Protein AF-A0A7J8YRK5-F1 (afdb_monomer_lite)

Radius of gyration: 18.73 Å; chains: 1; bounding box: 44×44×51 Å

Sequence (190 aa):
MLFTSFATGFFVKMLDIFTSGCVSVLQVSNIPYCRVEWWTYVCMGPSDPHPNWHLGMRGTQHRAVMWRVWKEGGTGFLYWGANCYEKATVPGAEIRFRRGLPPGDGVLYYPGEVFSSSKQPVASLRLERILSGLQDFEYLKLYASRYGKEEALTLLEKTGVYLGPERYTHEHMAIDIMRGEIFSSCRSCS

Organism: Gossypium aridum (NCBI:txid34290)

InterPro domains:
  IPR025150 Glycoside hydrolase 123, catalytic domain [PF13320] (38-142)

pLDDT: mean 81.19, std 22.53, range [22.28, 98.19]

Foldseek 3Di:
DDPDDDDPDFPWPFPPPVPDFDWGWIWRPDDPPPDTAIETEAFLDDDPPFADLFPPDALLSLLVVLVQCLLVVHPYYDAPAACDWDDDPDPPDDTHHDPPGGHQTRHFWDQCVNVDVDRDIDGDPSVVSNVVSVVLSVLLVVLCVPPNNVVSLVLCVVLQQDDDRNGHDSDPRSVVVSSVVSVVVVVVVD

Secondary structure (DSSP, 8-state):
-------TT---EE----SSS--EEEEE--S-TT--EEEEEESS---TTS----TTS-HHHHHHHHHHHHHHT-SEEEES-SB-BPPPSSTTPPP-BPTTS-TTTTB-EEEGGGTSS--SEEE-HHHHHHHHHHHHHHHHHHHHHHH-HHHHHHHHHHHTSEEETTEE-SSSHHHHHHHHHHHHHHHHT-

Structure (mmCIF, N/CA/C/O backbone):
data_AF-A0A7J8YRK5-F1
#
_entry.id   AF-A0A7J8YRK5-F1
#
loop_
_atom_site.group_PDB
_atom_site.id
_atom_site.type_symbol
_atom_site.label_atom_id
_atom_site.label_alt_id
_atom_site.label_comp_id
_atom_site.label_asym_id
_atom_site.label_entity_id
_atom_site.label_seq_id
_atom_site.pdbx_PDB_ins_code
_atom_site.Cartn_x
_atom_site.Cartn_y
_atom_site.Cartn_z
_atom_site.occupancy
_atom_site.B_iso_or_equiv
_atom_site.auth_seq_id
_atom_site.auth_comp_id
_atom_site.auth_asym_id
_atom_site.auth_atom_id
_atom_site.pdbx_PDB_model_num
ATOM 1 N N . MET A 1 1 ? 15.087 -24.715 -0.605 1.00 25.94 1 MET A N 1
ATOM 2 C CA . MET A 1 1 ? 16.202 -24.005 -1.269 1.00 25.94 1 MET A CA 1
ATOM 3 C C . MET A 1 1 ? 16.535 -22.828 -0.365 1.00 25.94 1 MET A C 1
ATOM 5 O O . MET A 1 1 ? 15.730 -21.914 -0.278 1.00 25.94 1 MET A O 1
ATOM 9 N N . LEU A 1 2 ? 17.608 -22.927 0.425 1.00 22.28 2 LEU A N 1
ATOM 10 C CA . LEU A 1 2 ? 18.021 -21.861 1.341 1.00 22.28 2 LEU A CA 1
ATOM 11 C C . LEU A 1 2 ? 18.480 -20.654 0.516 1.00 22.28 2 LEU A C 1
ATOM 13 O O . LEU A 1 2 ? 19.476 -20.747 -0.198 1.00 22.28 2 LEU A O 1
ATOM 17 N N . PHE A 1 3 ? 17.779 -19.526 0.617 1.00 23.47 3 PHE A N 1
ATOM 18 C CA . PHE A 1 3 ? 18.336 -18.247 0.189 1.00 23.47 3 PHE A CA 1
ATOM 19 C C . PHE A 1 3 ? 19.317 -17.772 1.263 1.00 23.47 3 PHE A C 1
ATOM 21 O O . PHE A 1 3 ? 18.976 -17.014 2.163 1.00 23.47 3 PHE A O 1
ATOM 28 N N . THR A 1 4 ? 20.559 -18.239 1.178 1.00 26.62 4 THR A N 1
ATOM 29 C CA . THR A 1 4 ? 21.687 -17.565 1.820 1.00 26.62 4 THR A CA 1
ATOM 30 C C . THR A 1 4 ? 22.193 -16.495 0.859 1.00 26.62 4 THR A C 1
ATOM 32 O O . THR A 1 4 ? 22.853 -16.817 -0.126 1.00 26.62 4 THR A O 1
ATOM 35 N N . SER A 1 5 ? 21.905 -15.223 1.127 1.00 28.64 5 SER A N 1
ATOM 36 C CA . SER A 1 5 ? 22.715 -14.134 0.580 1.00 28.64 5 SER A CA 1
ATOM 37 C C . SER A 1 5 ? 23.013 -13.125 1.675 1.00 28.64 5 SER A C 1
ATOM 39 O O . SER A 1 5 ? 22.122 -12.606 2.338 1.00 28.64 5 SER A O 1
ATOM 41 N N . PHE A 1 6 ? 24.310 -12.918 1.858 1.00 30.77 6 PHE A N 1
ATOM 42 C CA . PHE A 1 6 ? 24.958 -12.078 2.846 1.00 30.77 6 PHE A CA 1
ATOM 43 C C . PHE A 1 6 ? 24.428 -10.638 2.832 1.00 30.77 6 PHE A C 1
ATOM 45 O O . PHE A 1 6 ? 24.635 -9.903 1.871 1.00 30.77 6 PHE A O 1
ATOM 52 N N . ALA A 1 7 ? 23.858 -10.212 3.955 1.00 28.92 7 ALA A N 1
ATOM 53 C CA . ALA A 1 7 ? 23.924 -8.835 4.424 1.00 28.92 7 ALA A CA 1
ATOM 54 C C . ALA A 1 7 ? 24.170 -8.893 5.940 1.00 28.92 7 ALA A C 1
ATOM 56 O O . ALA A 1 7 ? 23.289 -9.247 6.716 1.00 28.92 7 ALA A O 1
ATOM 57 N N . THR A 1 8 ? 25.430 -8.680 6.322 1.00 32.06 8 THR A N 1
ATOM 58 C CA . THR A 1 8 ? 25.918 -8.297 7.660 1.00 32.06 8 THR A CA 1
ATOM 59 C C . THR A 1 8 ? 24.924 -8.418 8.832 1.00 32.06 8 THR A C 1
ATOM 61 O O . THR A 1 8 ? 24.148 -7.506 9.098 1.00 32.06 8 THR A O 1
ATOM 64 N N . GLY A 1 9 ? 25.023 -9.509 9.598 1.00 25.33 9 GLY A N 1
ATOM 65 C CA . GLY A 1 9 ? 24.714 -9.512 11.036 1.00 25.33 9 GLY A CA 1
ATOM 66 C C . GLY A 1 9 ? 23.259 -9.688 11.495 1.00 25.33 9 GLY A C 1
ATOM 67 O O . GLY A 1 9 ? 23.046 -9.783 12.701 1.00 25.33 9 GLY A O 1
ATOM 68 N N . PHE A 1 10 ? 22.266 -9.790 10.609 1.00 32.59 10 PHE A N 1
ATOM 69 C CA . PHE A 1 10 ? 20.876 -10.042 11.018 1.00 32.59 10 PHE A CA 1
ATOM 70 C C . PHE A 1 10 ? 20.514 -11.529 10.906 1.00 32.59 10 PHE A C 1
ATOM 72 O O . PHE A 1 10 ? 20.383 -12.074 9.812 1.00 32.59 10 PHE A O 1
ATOM 79 N N . PHE A 1 11 ? 20.312 -12.195 12.046 1.00 31.16 11 PHE A N 1
ATOM 80 C CA . PHE A 1 11 ? 19.649 -13.501 12.086 1.00 31.16 11 PHE A CA 1
ATOM 81 C C . PHE A 1 11 ? 18.151 -13.303 11.811 1.00 31.16 11 PHE A C 1
ATOM 83 O O . PHE A 1 11 ? 17.368 -13.027 12.716 1.00 31.16 11 PHE A O 1
ATOM 90 N N . VAL A 1 12 ? 17.751 -13.426 10.546 1.00 37.84 12 VAL A N 1
ATOM 91 C CA . VAL A 1 12 ? 16.340 -13.514 10.153 1.00 37.84 12 VAL A CA 1
ATOM 92 C C . VAL A 1 12 ? 15.878 -14.945 10.425 1.00 37.84 12 VAL A C 1
ATOM 94 O O . VAL A 1 12 ? 16.242 -15.867 9.697 1.00 37.84 12 VAL A O 1
ATOM 97 N N . LYS A 1 13 ? 15.084 -15.162 11.480 1.00 33.31 13 LYS A N 1
ATOM 98 C CA . LYS A 1 13 ? 14.323 -16.410 11.620 1.00 33.31 13 LYS A CA 1
ATOM 99 C C . LYS A 1 13 ? 13.123 -16.317 10.679 1.00 33.31 13 LYS A C 1
ATOM 101 O O . LYS A 1 13 ? 12.081 -15.773 11.029 1.00 33.31 13 LYS A O 1
ATOM 106 N N . MET A 1 14 ? 13.302 -16.810 9.458 1.00 36.09 14 MET A N 1
ATOM 107 C CA . MET A 1 14 ? 12.201 -17.058 8.533 1.00 36.09 14 MET A CA 1
ATOM 108 C C . MET A 1 14 ? 11.403 -18.228 9.115 1.00 36.09 14 MET A C 1
ATOM 110 O O . MET A 1 14 ? 11.896 -19.354 9.156 1.00 36.09 14 MET A O 1
ATOM 114 N N . LEU A 1 15 ? 10.221 -17.964 9.675 1.00 34.00 15 LEU A N 1
ATOM 115 C CA . LEU A 1 15 ? 9.313 -19.049 10.021 1.00 34.00 15 LEU A CA 1
ATOM 116 C C . LEU A 1 15 ? 8.688 -19.511 8.701 1.00 34.00 15 LEU A C 1
ATOM 118 O O . LEU A 1 15 ? 7.780 -18.869 8.177 1.00 34.00 15 LEU A O 1
ATOM 122 N N . ASP A 1 16 ? 9.242 -20.579 8.133 1.00 29.33 16 ASP A N 1
ATOM 123 C CA . ASP A 1 16 ? 8.736 -21.225 6.924 1.00 29.33 16 ASP A CA 1
ATOM 124 C C . ASP A 1 16 ? 7.318 -21.768 7.176 1.00 29.33 16 ASP A C 1
ATOM 126 O O . ASP A 1 16 ? 7.130 -22.915 7.577 1.00 29.33 16 ASP A O 1
ATOM 130 N N . ILE A 1 17 ? 6.292 -20.957 6.912 1.00 32.50 17 ILE A N 1
ATOM 131 C CA . ILE A 1 17 ? 4.930 -21.451 6.680 1.00 32.50 17 ILE A CA 1
ATOM 132 C C . ILE A 1 17 ? 4.824 -21.734 5.177 1.00 32.50 17 ILE A C 1
ATOM 134 O O . ILE A 1 17 ? 4.228 -20.987 4.408 1.00 32.50 17 ILE A O 1
ATOM 138 N N . PHE A 1 18 ? 5.462 -22.826 4.745 1.00 30.52 18 PHE A N 1
ATOM 139 C CA . PHE A 1 18 ? 5.394 -23.357 3.375 1.00 30.52 18 PHE A CA 1
ATOM 140 C C . PHE A 1 18 ? 4.137 -24.207 3.128 1.00 30.52 18 PHE A C 1
ATOM 142 O O . PHE A 1 18 ? 4.140 -25.140 2.326 1.00 30.52 18 PHE A O 1
ATOM 149 N N . THR A 1 19 ? 3.030 -23.891 3.794 1.00 27.67 19 THR A N 1
ATOM 150 C CA . THR A 1 19 ? 1.753 -24.557 3.558 1.00 27.67 19 THR A CA 1
ATOM 151 C C . THR A 1 19 ? 0.719 -23.523 3.127 1.00 27.67 19 THR A C 1
ATOM 153 O O . THR A 1 19 ? 0.326 -22.637 3.882 1.00 27.67 19 THR A O 1
ATOM 156 N N . SER A 1 20 ? 0.271 -23.664 1.873 1.00 30.58 20 SER A N 1
ATOM 157 C CA . SER A 1 20 ? -0.913 -23.020 1.276 1.00 30.58 20 SER A CA 1
ATOM 158 C C . SER A 1 20 ? -0.882 -21.490 1.103 1.00 30.58 20 SER A C 1
ATOM 160 O O . SER A 1 20 ? -1.528 -20.766 1.841 1.00 30.58 20 SER A O 1
ATOM 162 N N . GLY A 1 21 ? -0.204 -20.985 0.061 1.00 37.97 21 GLY A N 1
ATOM 163 C CA . GLY A 1 21 ? -0.515 -19.663 -0.528 1.00 37.97 21 GLY A CA 1
ATOM 164 C C . GLY A 1 21 ? -0.339 -18.425 0.370 1.00 37.97 21 GLY A C 1
ATOM 165 O O . GLY A 1 21 ? -0.905 -17.375 0.072 1.00 37.97 21 GLY A O 1
ATOM 166 N N . CYS A 1 22 ? 0.420 -18.531 1.461 1.00 37.00 22 CYS A N 1
ATOM 167 C CA . CYS A 1 22 ? 0.423 -17.560 2.553 1.00 37.00 22 CYS A CA 1
ATOM 168 C C . CYS A 1 22 ? 1.410 -16.393 2.382 1.00 37.00 22 CYS A C 1
ATOM 170 O O . CYS A 1 22 ? 2.599 -16.578 2.121 1.00 37.00 22 CYS A O 1
ATOM 172 N N . VAL A 1 23 ? 0.906 -15.187 2.662 1.00 42.88 23 VAL A N 1
ATOM 173 C CA . VAL A 1 23 ? 1.685 -14.032 3.139 1.00 42.88 23 VAL A CA 1
ATOM 174 C C . VAL A 1 23 ? 2.627 -14.492 4.244 1.00 42.88 23 VAL A C 1
ATOM 176 O O . VAL A 1 23 ? 2.184 -15.139 5.194 1.00 42.88 23 VAL A O 1
ATOM 179 N N . SER A 1 24 ? 3.919 -14.205 4.112 1.00 48.19 24 SER A N 1
ATOM 180 C CA . SER A 1 24 ? 4.909 -14.711 5.059 1.00 48.19 24 SER A CA 1
ATOM 181 C C . SER A 1 24 ? 5.331 -13.622 6.042 1.00 48.19 24 SER A C 1
ATOM 183 O O . SER A 1 24 ? 5.593 -12.476 5.675 1.00 48.19 24 SER A O 1
ATOM 185 N N . VAL A 1 25 ? 5.358 -14.002 7.318 1.00 48.81 25 VAL A N 1
ATOM 186 C CA . VAL A 1 25 ? 5.667 -13.122 8.445 1.00 48.81 25 VAL A CA 1
ATOM 187 C C . VAL A 1 25 ? 7.149 -13.261 8.784 1.00 48.81 25 VAL A C 1
ATOM 189 O O . VAL A 1 25 ? 7.665 -14.363 8.962 1.00 48.81 25 VAL A O 1
ATOM 192 N N . LEU A 1 26 ? 7.836 -12.129 8.879 1.00 49.78 26 LEU A N 1
ATOM 193 C CA . LEU A 1 26 ? 9.229 -12.006 9.283 1.00 49.78 26 LEU A CA 1
ATOM 194 C C . LEU A 1 26 ? 9.269 -11.389 10.684 1.00 49.78 26 LEU A C 1
ATOM 196 O O . LEU A 1 26 ? 8.931 -10.221 10.874 1.00 49.78 26 LEU A O 1
ATOM 200 N N . GLN A 1 27 ? 9.688 -12.176 11.673 1.00 43.69 27 GLN A N 1
ATOM 201 C CA . GLN A 1 27 ? 9.946 -11.674 13.019 1.00 43.69 27 GLN A CA 1
ATOM 202 C C . GLN A 1 27 ? 11.425 -11.294 13.135 1.00 43.69 27 GLN A C 1
ATOM 204 O O . GLN A 1 27 ? 12.307 -12.147 13.004 1.00 43.69 27 GLN A O 1
ATOM 209 N N . VAL A 1 28 ? 11.711 -10.018 13.406 1.00 49.38 28 VAL A N 1
ATOM 210 C CA . VAL A 1 28 ? 13.085 -9.550 13.642 1.00 49.38 28 VAL A CA 1
ATOM 211 C C . VAL A 1 28 ? 13.376 -9.650 15.140 1.00 49.38 28 VAL A C 1
ATOM 213 O O . VAL A 1 28 ? 13.054 -8.761 15.924 1.00 49.38 28 VAL A O 1
ATOM 216 N N . SER A 1 29 ? 13.962 -10.769 15.568 1.00 42.09 29 SER A N 1
ATOM 217 C CA . SER A 1 29 ? 14.302 -11.021 16.974 1.00 42.09 29 SER A CA 1
ATOM 218 C C . SER A 1 29 ? 15.782 -10.734 17.248 1.00 42.09 29 SER A C 1
ATOM 220 O O . SER A 1 29 ? 16.596 -11.651 17.207 1.00 42.09 29 SER A O 1
ATOM 222 N N . ASN A 1 30 ? 16.126 -9.463 17.480 1.00 42.62 30 ASN A N 1
ATOM 223 C CA . ASN A 1 30 ? 17.387 -9.011 18.107 1.00 42.62 30 ASN A CA 1
ATOM 224 C C . ASN A 1 30 ? 17.299 -7.545 18.593 1.00 42.62 30 ASN A C 1
ATOM 226 O O . ASN A 1 30 ? 18.288 -6.817 18.638 1.00 42.62 30 ASN A O 1
ATOM 230 N N . ILE A 1 31 ? 16.094 -7.099 18.951 1.00 50.72 31 ILE A N 1
ATOM 231 C CA . ILE A 1 31 ? 15.835 -5.769 19.512 1.00 50.72 31 ILE A CA 1
ATOM 232 C C . ILE A 1 31 ? 15.759 -5.943 21.039 1.00 50.72 31 ILE A C 1
ATOM 234 O O . ILE A 1 31 ? 15.135 -6.912 21.486 1.00 50.72 31 ILE A O 1
ATOM 238 N N . PRO A 1 32 ? 16.396 -5.080 21.861 1.00 43.62 32 PRO A N 1
ATOM 239 C CA . PRO A 1 32 ? 16.273 -5.148 23.318 1.00 43.62 32 PRO A CA 1
ATOM 240 C C . PRO A 1 32 ? 14.796 -5.235 23.726 1.00 43.62 32 PRO A C 1
ATOM 242 O O . PRO A 1 32 ? 13.951 -4.640 23.061 1.00 43.62 32 PRO A O 1
ATOM 245 N N . TYR A 1 33 ? 14.524 -5.983 24.802 1.00 49.47 33 TYR A N 1
ATOM 246 C CA . TYR A 1 33 ? 13.257 -6.577 25.286 1.00 49.47 33 TYR A CA 1
ATOM 247 C C . TYR A 1 33 ? 11.933 -5.761 25.232 1.00 49.47 33 TYR A C 1
ATOM 249 O O . TYR A 1 33 ? 10.907 -6.270 25.670 1.00 49.47 33 TYR A O 1
ATOM 257 N N . CYS A 1 34 ? 11.897 -4.544 24.685 1.00 52.00 34 CYS A N 1
ATOM 258 C CA . CYS A 1 34 ? 10.727 -3.663 24.652 1.00 52.00 34 CYS A CA 1
ATOM 259 C C . CYS A 1 34 ? 10.167 -3.289 23.264 1.00 52.00 34 CYS A C 1
ATOM 261 O O . CYS A 1 34 ? 9.188 -2.547 23.234 1.00 52.00 34 CYS A O 1
ATOM 263 N N . ARG A 1 35 ? 10.698 -3.751 22.117 1.00 58.97 35 ARG A N 1
ATOM 264 C CA . ARG A 1 35 ? 10.039 -3.528 20.802 1.00 58.97 35 ARG A CA 1
ATOM 265 C C . ARG A 1 35 ? 10.250 -4.699 19.844 1.00 58.97 35 ARG A C 1
ATOM 267 O O . ARG A 1 35 ? 11.237 -4.739 19.123 1.00 58.97 35 ARG A O 1
ATOM 274 N N . VAL A 1 36 ? 9.326 -5.657 19.833 1.00 63.66 36 VAL A N 1
ATOM 275 C CA . VAL A 1 36 ? 9.301 -6.695 18.790 1.00 63.66 36 VAL A CA 1
ATOM 276 C C . VAL A 1 36 ? 8.797 -6.059 17.496 1.00 63.66 36 VAL A C 1
ATOM 278 O O . VAL A 1 36 ? 7.712 -5.480 17.483 1.00 63.66 36 VAL A O 1
ATOM 281 N N . GLU A 1 37 ? 9.578 -6.163 16.423 1.00 74.94 37 GLU A N 1
ATOM 282 C CA . GLU A 1 37 ? 9.147 -5.757 15.088 1.00 74.94 37 GLU A CA 1
ATOM 283 C C . GLU A 1 37 ? 8.564 -6.946 14.320 1.00 74.94 37 GLU A C 1
ATOM 285 O O . GLU A 1 37 ? 9.189 -8.006 14.201 1.00 74.94 37 GLU A O 1
ATOM 290 N N . TRP A 1 38 ? 7.373 -6.731 13.766 1.00 80.12 38 TRP A N 1
ATOM 291 C CA . TRP A 1 38 ? 6.644 -7.687 12.944 1.00 80.12 38 TRP A CA 1
ATOM 292 C C . TRP A 1 38 ? 6.584 -7.166 11.518 1.00 80.12 38 TRP A C 1
ATOM 294 O O . TRP A 1 38 ? 5.913 -6.174 11.229 1.00 80.12 38 TRP A O 1
ATOM 304 N N . TRP A 1 39 ? 7.303 -7.832 10.627 1.00 83.75 39 TRP A N 1
ATOM 305 C CA . TRP A 1 39 ? 7.329 -7.502 9.213 1.00 83.75 39 TRP A CA 1
ATOM 306 C C . TRP A 1 39 ? 6.554 -8.555 8.435 1.00 83.75 39 TRP A C 1
ATOM 308 O O . TRP A 1 39 ? 6.495 -9.721 8.814 1.00 83.75 39 TRP A O 1
ATOM 318 N N . THR A 1 40 ? 5.954 -8.152 7.328 1.00 84.81 40 THR A N 1
ATOM 319 C CA . THR A 1 40 ? 5.287 -9.071 6.403 1.00 84.81 40 THR A CA 1
ATOM 320 C C . THR A 1 40 ? 5.696 -8.748 4.973 1.00 84.81 40 THR A C 1
ATOM 322 O O . THR A 1 40 ? 6.238 -7.667 4.723 1.00 84.81 40 THR A O 1
ATOM 325 N N . TYR A 1 41 ? 5.494 -9.679 4.043 1.00 87.75 41 TYR A N 1
ATOM 326 C CA . TYR A 1 41 ? 5.803 -9.467 2.631 1.00 87.75 41 TYR A CA 1
ATOM 327 C C . TYR A 1 41 ? 4.809 -10.150 1.691 1.00 87.75 41 TYR A C 1
ATOM 329 O O . TYR A 1 41 ? 4.108 -11.096 2.056 1.00 87.75 41 TYR A O 1
ATOM 337 N N . VAL A 1 42 ? 4.802 -9.679 0.443 1.00 90.25 42 VAL A N 1
ATOM 338 C CA . VAL A 1 42 ? 4.161 -10.340 -0.702 1.00 90.25 42 VAL A CA 1
ATOM 339 C C . VAL A 1 42 ? 5.203 -10.639 -1.782 1.00 90.25 42 VAL A C 1
ATOM 341 O O . VAL A 1 42 ? 6.212 -9.935 -1.895 1.00 90.25 42 VAL A O 1
ATOM 344 N N . CYS A 1 43 ? 4.988 -11.699 -2.557 1.00 87.50 43 CYS A N 1
ATOM 345 C CA . CYS A 1 43 ? 5.853 -12.083 -3.676 1.00 87.50 43 CYS A CA 1
ATOM 346 C C . CYS A 1 43 ? 4.998 -12.590 -4.847 1.00 87.50 43 CYS A C 1
ATOM 348 O O . CYS A 1 43 ? 3.950 -12.017 -5.154 1.00 87.50 43 CYS A O 1
ATOM 350 N N . MET A 1 44 ? 5.379 -13.716 -5.451 1.00 88.06 44 MET A N 1
ATOM 351 C CA . MET A 1 44 ? 4.587 -14.411 -6.458 1.00 88.06 44 MET A CA 1
ATOM 352 C C . MET A 1 44 ? 3.179 -14.806 -5.979 1.00 88.06 44 MET A C 1
ATOM 354 O O . MET A 1 44 ? 2.280 -14.976 -6.796 1.00 88.06 44 MET A O 1
ATOM 358 N N . GLY A 1 45 ? 2.977 -14.918 -4.665 1.00 86.25 45 GLY A N 1
ATOM 359 C CA . GLY A 1 45 ? 1.672 -15.059 -4.029 1.00 86.25 45 GLY A CA 1
ATOM 360 C C . GLY A 1 45 ? 1.503 -14.076 -2.860 1.00 86.25 45 GLY A C 1
ATOM 361 O O . GLY A 1 45 ? 2.486 -13.462 -2.428 1.00 86.25 45 GLY A O 1
ATOM 362 N N . PRO A 1 46 ? 0.269 -13.908 -2.356 1.00 87.44 46 PRO A N 1
ATOM 363 C CA . PRO A 1 46 ? -0.961 -14.543 -2.844 1.00 87.44 46 PRO A CA 1
ATOM 364 C C . PRO A 1 46 ? -1.482 -13.889 -4.143 1.00 87.44 46 PRO A C 1
ATOM 366 O O . PRO A 1 46 ? -1.029 -12.810 -4.520 1.00 87.44 46 PRO A O 1
ATOM 369 N N . SER A 1 47 ? -2.391 -14.551 -4.858 1.00 86.44 47 SER A N 1
ATOM 370 C CA . SER A 1 47 ? -3.040 -14.023 -6.074 1.00 86.44 47 SER A CA 1
ATOM 371 C C . SER A 1 47 ? -4.475 -13.581 -5.773 1.00 86.44 47 SER A C 1
ATOM 373 O O . SER A 1 47 ? -4.951 -13.768 -4.655 1.00 86.44 47 SER A O 1
ATOM 375 N N . ASP A 1 48 ? -5.168 -13.012 -6.762 1.00 86.19 48 ASP A N 1
ATOM 376 C CA . ASP A 1 48 ? -6.593 -12.673 -6.647 1.00 86.19 48 ASP A CA 1
ATOM 377 C C . ASP A 1 48 ? -7.405 -13.850 -6.049 1.00 86.19 48 ASP A C 1
ATOM 379 O O . ASP A 1 48 ? -7.159 -14.997 -6.438 1.00 86.19 48 ASP A O 1
ATOM 383 N N . PRO A 1 49 ? -8.307 -13.615 -5.074 1.00 92.25 49 PRO A N 1
ATOM 384 C CA . PRO A 1 49 ? -8.824 -12.316 -4.613 1.00 92.25 49 PRO A CA 1
ATOM 385 C C . PRO A 1 49 ? -7.947 -11.580 -3.584 1.00 92.25 49 PRO A C 1
ATOM 387 O O . PRO A 1 49 ? -8.297 -10.482 -3.149 1.00 92.25 49 PRO A O 1
ATOM 390 N N . HIS A 1 50 ? -6.809 -12.142 -3.176 1.00 93.94 50 HIS A N 1
ATOM 391 C CA . HIS A 1 50 ? -5.960 -11.547 -2.143 1.00 93.94 50 HIS A CA 1
ATOM 392 C C . HIS A 1 50 ? -5.173 -10.343 -2.676 1.00 93.94 50 HIS A C 1
ATOM 394 O O . HIS A 1 50 ? -4.773 -10.330 -3.844 1.00 93.94 50 HIS A O 1
ATOM 400 N N . PRO A 1 51 ? -4.907 -9.325 -1.839 1.00 95.19 51 PRO A N 1
ATOM 401 C CA . PRO A 1 51 ? -4.143 -8.166 -2.267 1.00 95.19 51 PRO A CA 1
ATOM 402 C C . PRO A 1 51 ? -2.665 -8.521 -2.475 1.00 95.19 51 PRO A C 1
ATOM 404 O O . PRO A 1 51 ? -2.038 -9.174 -1.640 1.00 95.19 51 PRO A O 1
ATOM 407 N N . ASN A 1 52 ? -2.100 -8.048 -3.582 1.00 95.25 52 ASN A N 1
ATOM 408 C CA . ASN A 1 52 ? -0.677 -8.131 -3.919 1.00 95.25 52 ASN A CA 1
ATOM 409 C C . ASN A 1 52 ? -0.317 -6.944 -4.833 1.00 95.25 52 ASN A C 1
ATOM 411 O O . ASN A 1 52 ? -1.165 -6.091 -5.071 1.00 95.25 52 ASN A O 1
ATOM 415 N N . TRP A 1 53 ? 0.914 -6.857 -5.342 1.00 95.50 53 TRP A N 1
ATOM 416 C CA . TRP A 1 53 ? 1.434 -5.787 -6.211 1.00 95.50 53 TRP A CA 1
ATOM 417 C C . TRP A 1 53 ? 1.718 -6.240 -7.647 1.00 95.50 53 TRP A C 1
ATOM 419 O O . TRP A 1 53 ? 2.493 -5.608 -8.377 1.00 95.50 53 TRP A O 1
ATOM 429 N N . HIS A 1 54 ? 1.065 -7.323 -8.075 1.00 94.88 54 HIS A N 1
ATOM 430 C CA . HIS A 1 54 ? 1.146 -7.818 -9.448 1.00 94.88 54 HIS A CA 1
ATOM 431 C C . HIS A 1 54 ? 0.596 -6.783 -10.436 1.00 94.88 54 HIS A C 1
ATOM 433 O O . HIS A 1 54 ? -0.302 -5.996 -10.124 1.00 94.88 54 HIS A O 1
ATOM 439 N N . LEU A 1 55 ? 1.139 -6.786 -11.654 1.00 94.38 55 LEU A N 1
ATOM 440 C CA . LEU A 1 55 ? 0.840 -5.790 -12.683 1.00 94.38 55 LEU A CA 1
ATOM 441 C C . LEU A 1 55 ? -0.639 -5.762 -13.081 1.00 94.38 55 LEU A C 1
ATOM 443 O O . LEU A 1 55 ? -1.171 -4.688 -13.330 1.00 94.38 55 LEU A O 1
ATOM 447 N N . GLY A 1 56 ? -1.288 -6.929 -13.133 1.00 93.75 56 GLY A N 1
ATOM 448 C CA . GLY A 1 56 ? -2.691 -7.063 -13.540 1.00 93.75 56 GLY A CA 1
ATOM 449 C C . GLY A 1 56 ? -3.715 -6.691 -12.464 1.00 93.75 56 GLY A C 1
ATOM 450 O O . GLY A 1 56 ? -4.910 -6.720 -12.736 1.00 93.75 56 GLY A O 1
ATOM 451 N N . MET A 1 57 ? -3.271 -6.363 -11.249 1.00 95.19 57 MET A N 1
ATOM 452 C CA . MET A 1 57 ? -4.163 -6.041 -10.136 1.00 95.19 57 MET A CA 1
ATOM 453 C C . MET A 1 57 ? -4.578 -4.568 -10.131 1.00 95.19 57 MET A C 1
ATOM 455 O O . MET A 1 57 ? -3.859 -3.684 -10.606 1.00 95.19 57 MET A O 1
ATOM 459 N N . ARG A 1 58 ? -5.744 -4.290 -9.544 1.00 94.94 58 ARG A N 1
ATOM 460 C CA . ARG A 1 58 ? -6.274 -2.930 -9.392 1.00 94.94 58 ARG A CA 1
ATOM 461 C C . ARG A 1 58 ? -5.452 -2.131 -8.383 1.00 94.94 58 ARG A C 1
ATOM 463 O O . ARG A 1 58 ? -4.937 -2.670 -7.406 1.00 94.94 58 ARG A O 1
ATOM 470 N N . GLY A 1 59 ? -5.447 -0.807 -8.537 1.00 94.88 59 GLY A N 1
ATOM 471 C CA . GLY A 1 59 ? -4.773 0.085 -7.590 1.00 94.88 59 GLY A CA 1
ATOM 472 C C . GLY A 1 59 ? -5.275 -0.048 -6.146 1.00 94.88 59 GLY A C 1
ATOM 473 O O . GLY A 1 59 ? -4.496 0.124 -5.216 1.00 94.88 59 GLY A O 1
ATOM 474 N N . THR A 1 60 ? -6.546 -0.402 -5.936 1.00 95.69 60 THR A N 1
ATOM 475 C CA . THR A 1 60 ? -7.101 -0.697 -4.604 1.00 95.69 60 THR A CA 1
ATOM 476 C C . THR A 1 60 ? -6.549 -1.989 -4.008 1.00 95.69 60 THR A C 1
ATOM 478 O O . THR A 1 60 ? -6.232 -2.004 -2.823 1.00 95.69 60 THR A O 1
ATOM 481 N N . GLN A 1 61 ? -6.313 -3.026 -4.819 1.00 96.56 61 GLN A N 1
ATOM 482 C CA . GLN A 1 61 ? -5.633 -4.249 -4.369 1.00 96.56 61 GLN A CA 1
ATOM 483 C C . GLN A 1 61 ? -4.198 -3.945 -3.927 1.00 96.56 61 GLN A C 1
ATOM 485 O O . GLN A 1 61 ? -3.747 -4.456 -2.904 1.00 96.56 61 GLN A O 1
ATOM 490 N N . HIS A 1 62 ? -3.504 -3.041 -4.632 1.00 96.81 62 HIS A N 1
ATOM 491 C CA . HIS A 1 62 ? -2.156 -2.627 -4.234 1.00 96.81 62 HIS A CA 1
ATOM 492 C C . HIS A 1 62 ? -2.140 -1.927 -2.868 1.00 96.81 62 HIS A C 1
ATOM 494 O O . HIS A 1 62 ? -1.238 -2.155 -2.062 1.00 96.81 62 HIS A O 1
ATOM 500 N N . ARG A 1 63 ? -3.156 -1.104 -2.583 1.00 97.44 63 ARG A N 1
ATOM 501 C CA . ARG A 1 63 ? -3.311 -0.400 -1.297 1.00 97.44 63 ARG A CA 1
ATOM 502 C C . ARG A 1 63 ? -3.709 -1.335 -0.161 1.00 97.44 63 ARG A C 1
ATOM 504 O O . ARG A 1 63 ? -3.182 -1.199 0.941 1.00 97.44 63 ARG A O 1
ATOM 511 N N . ALA A 1 64 ? -4.578 -2.304 -0.446 1.00 97.38 64 ALA A N 1
ATOM 512 C CA . ALA A 1 64 ? -5.096 -3.265 0.522 1.00 97.38 64 ALA A CA 1
ATOM 513 C C . ALA A 1 64 ? -4.014 -4.125 1.183 1.00 97.38 64 ALA A C 1
ATOM 515 O O . ALA A 1 64 ? -4.209 -4.566 2.315 1.00 97.38 64 ALA A O 1
ATOM 516 N N . VAL A 1 65 ? -2.846 -4.279 0.546 1.00 96.56 65 VAL A N 1
ATOM 517 C CA . VAL A 1 65 ? -1.665 -4.866 1.194 1.00 96.56 65 VAL A CA 1
ATOM 518 C C . VAL A 1 65 ? -1.358 -4.126 2.497 1.00 96.56 65 VAL A C 1
ATOM 520 O O . VAL A 1 65 ?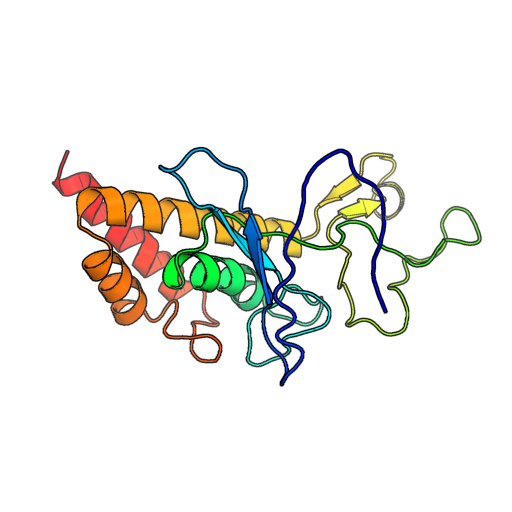 -1.276 -4.763 3.539 1.00 96.56 65 VAL A O 1
ATOM 523 N N . MET A 1 66 ? -1.293 -2.791 2.490 1.00 96.94 66 MET A N 1
ATOM 524 C CA . MET A 1 66 ? -0.970 -2.008 3.690 1.00 96.94 66 MET A CA 1
ATOM 525 C C . MET A 1 66 ? -2.107 -1.975 4.717 1.00 96.94 66 MET A C 1
ATOM 527 O O . MET A 1 66 ? -1.837 -1.942 5.917 1.00 96.94 66 MET A O 1
ATOM 531 N N . TRP A 1 67 ? -3.371 -2.048 4.285 1.00 97.12 67 TRP A N 1
ATOM 532 C CA . TRP A 1 67 ? -4.505 -2.189 5.211 1.00 97.12 67 TRP A CA 1
ATOM 533 C C . TRP A 1 67 ? -4.439 -3.517 5.971 1.00 97.12 67 TRP A C 1
ATOM 535 O O . TRP A 1 67 ? -4.672 -3.550 7.181 1.00 97.12 67 TRP A O 1
ATOM 545 N N . ARG A 1 68 ? -4.039 -4.595 5.280 1.00 95.44 68 ARG A N 1
ATOM 546 C CA . ARG A 1 68 ? -3.754 -5.892 5.896 1.00 95.44 68 ARG A CA 1
ATOM 547 C C . ARG A 1 68 ? -2.629 -5.790 6.923 1.00 95.44 68 ARG A C 1
ATOM 549 O O . ARG A 1 68 ? -2.846 -6.204 8.059 1.00 95.44 68 ARG A O 1
ATOM 556 N N . VAL A 1 69 ? -1.482 -5.200 6.552 1.00 94.06 69 VAL A N 1
ATOM 557 C CA . VAL A 1 69 ? -0.346 -4.995 7.476 1.00 94.06 69 VAL A CA 1
ATOM 558 C C . VAL A 1 69 ? -0.815 -4.296 8.748 1.00 94.06 69 VAL A C 1
ATOM 560 O O . VAL A 1 69 ? -0.530 -4.759 9.850 1.00 94.06 69 VAL A O 1
ATOM 563 N N . TRP A 1 70 ? -1.569 -3.203 8.602 1.00 95.50 70 TRP A N 1
ATOM 564 C CA . TRP A 1 70 ? -2.062 -2.431 9.737 1.00 95.50 70 TRP A CA 1
ATOM 565 C C . TRP A 1 70 ? -2.984 -3.258 10.645 1.00 95.50 70 TRP A C 1
ATOM 567 O O . TRP A 1 70 ? -2.764 -3.326 11.859 1.00 95.50 70 TRP A O 1
ATOM 577 N N . LYS A 1 71 ? -3.991 -3.930 10.059 1.00 94.19 71 LYS A N 1
ATOM 578 C CA . LYS A 1 71 ? -4.974 -4.737 10.802 1.00 94.19 71 LYS A CA 1
ATOM 579 C C . LYS A 1 71 ? -4.282 -5.848 11.595 1.00 94.19 71 LYS A C 1
ATOM 581 O O . LYS A 1 71 ? -4.524 -5.986 12.795 1.00 94.19 71 LYS A O 1
ATOM 586 N N . GLU A 1 72 ? -3.360 -6.564 10.954 1.00 90.06 72 GLU A N 1
ATOM 587 C CA . GLU A 1 72 ? -2.602 -7.677 11.543 1.00 90.06 72 GLU A CA 1
ATOM 588 C C . GLU A 1 72 ? -1.514 -7.224 12.539 1.00 90.06 72 GLU A C 1
ATOM 590 O O . GLU A 1 72 ? -0.930 -8.053 13.228 1.00 90.06 72 GLU A O 1
ATOM 595 N N . GLY A 1 73 ? -1.278 -5.914 12.690 1.00 88.38 73 GLY A N 1
ATOM 596 C CA . GLY A 1 73 ? -0.319 -5.374 13.659 1.00 88.38 73 GLY A CA 1
ATOM 597 C C . GLY A 1 73 ? 1.136 -5.381 13.185 1.00 88.38 73 GLY A C 1
ATOM 598 O O . GLY A 1 73 ? 2.042 -5.311 14.014 1.00 88.38 73 GLY A O 1
ATOM 599 N N . GLY A 1 74 ? 1.367 -5.443 11.872 1.00 87.06 74 GLY A N 1
ATOM 600 C CA . GLY A 1 74 ? 2.697 -5.305 11.294 1.00 87.06 74 GLY A CA 1
ATOM 601 C C . GLY A 1 74 ? 3.282 -3.913 11.546 1.00 87.06 74 GLY A C 1
ATOM 602 O O . GLY A 1 74 ? 2.616 -2.893 11.363 1.00 87.06 74 GLY A O 1
ATOM 603 N N . THR A 1 75 ? 4.544 -3.871 11.962 1.00 83.19 75 THR A N 1
ATOM 604 C CA . THR A 1 75 ? 5.320 -2.643 12.192 1.00 83.19 75 THR A CA 1
ATOM 605 C C . THR A 1 75 ? 6.149 -2.240 10.973 1.00 83.19 75 THR A C 1
ATOM 607 O O . THR A 1 75 ? 6.667 -1.127 10.935 1.00 83.19 75 THR A O 1
ATOM 610 N N . GLY A 1 76 ? 6.272 -3.128 9.984 1.00 82.44 76 GLY A N 1
ATOM 611 C CA . GLY A 1 76 ? 6.985 -2.887 8.734 1.00 82.44 76 GLY A CA 1
ATOM 612 C C . GLY A 1 76 ? 6.502 -3.795 7.604 1.00 82.44 76 GLY A C 1
ATOM 613 O O . GLY A 1 76 ? 5.750 -4.750 7.817 1.00 82.44 76 GLY A O 1
ATOM 614 N N . PHE A 1 77 ? 6.939 -3.490 6.383 1.00 90.56 77 PHE A N 1
ATOM 615 C CA . PHE A 1 77 ? 6.649 -4.286 5.195 1.00 90.56 77 PHE A CA 1
ATOM 616 C C . PHE A 1 77 ? 7.914 -4.466 4.362 1.00 90.56 77 PHE A C 1
ATOM 618 O O . PHE A 1 77 ? 8.623 -3.498 4.086 1.00 90.56 77 PHE A O 1
ATOM 625 N N . LEU A 1 78 ? 8.186 -5.701 3.951 1.00 90.06 78 LEU A N 1
ATOM 626 C CA . LEU A 1 78 ? 9.324 -6.045 3.111 1.00 90.06 78 LEU A CA 1
ATOM 627 C C . LEU A 1 78 ? 8.837 -6.392 1.704 1.00 90.06 78 LEU A C 1
ATOM 629 O O . LEU A 1 78 ? 7.834 -7.075 1.531 1.00 90.06 78 LEU A O 1
ATOM 633 N N . TYR A 1 79 ? 9.575 -5.953 0.689 1.00 90.81 79 TYR A N 1
ATOM 634 C CA . TYR A 1 79 ? 9.365 -6.397 -0.683 1.00 90.81 79 TYR A CA 1
ATOM 635 C C . TYR A 1 79 ? 10.676 -6.901 -1.270 1.00 90.81 79 TYR A C 1
ATOM 637 O O . TYR A 1 79 ? 11.722 -6.281 -1.093 1.00 90.81 79 TYR A O 1
ATOM 645 N N . TRP A 1 80 ? 10.620 -8.053 -1.937 1.00 87.19 80 TRP A N 1
ATOM 646 C CA . TRP A 1 80 ? 11.811 -8.823 -2.300 1.00 87.19 80 TRP A CA 1
ATOM 647 C C . TRP A 1 80 ? 12.632 -8.200 -3.440 1.00 87.19 80 TRP A C 1
ATOM 649 O O . TRP A 1 80 ? 13.808 -8.525 -3.595 1.00 87.19 80 TRP A O 1
ATOM 659 N N . GLY A 1 81 ? 12.044 -7.299 -4.232 1.00 88.12 81 GLY A N 1
ATOM 660 C CA . GLY A 1 81 ? 12.745 -6.628 -5.322 1.00 88.12 81 GLY A CA 1
ATOM 661 C C . GLY A 1 81 ? 11.947 -5.479 -5.925 1.00 88.12 81 GLY A C 1
ATOM 662 O O . GLY A 1 81 ? 10.731 -5.551 -6.021 1.00 88.12 81 GLY A O 1
ATOM 663 N N . ALA A 1 82 ? 12.622 -4.410 -6.351 1.00 89.75 82 ALA A N 1
ATOM 664 C CA . ALA A 1 82 ? 11.966 -3.229 -6.929 1.00 89.75 82 ALA A CA 1
ATOM 665 C C . ALA A 1 82 ? 12.374 -2.941 -8.389 1.00 89.75 82 ALA A C 1
ATOM 667 O O . ALA A 1 82 ? 11.796 -2.067 -9.037 1.00 89.75 82 ALA A O 1
ATOM 668 N N . ASN A 1 83 ? 13.357 -3.664 -8.925 1.00 89.81 83 ASN A N 1
ATOM 669 C CA . ASN A 1 83 ? 13.916 -3.489 -10.271 1.00 89.81 83 ASN A CA 1
ATOM 670 C C . ASN A 1 83 ? 14.452 -4.816 -10.857 1.00 89.81 83 ASN A C 1
ATOM 672 O O . ASN A 1 83 ? 15.435 -4.841 -11.599 1.00 89.81 83 ASN A O 1
ATOM 676 N N . CYS A 1 84 ? 13.831 -5.942 -10.508 1.00 88.88 84 CYS A N 1
ATOM 677 C CA . CYS A 1 84 ? 14.271 -7.286 -10.874 1.00 88.88 84 CYS A CA 1
ATOM 678 C C . CYS A 1 84 ? 13.789 -7.710 -12.271 1.00 88.88 84 CYS A C 1
ATOM 680 O O . CYS A 1 84 ? 13.032 -8.665 -12.424 1.00 88.88 84 CYS A O 1
ATOM 682 N N . TYR A 1 85 ? 14.274 -7.021 -13.300 1.00 85.88 85 TYR A N 1
ATOM 683 C CA . TYR A 1 85 ? 14.026 -7.348 -14.708 1.00 85.88 85 TYR A CA 1
ATOM 684 C C . TYR A 1 85 ? 14.726 -8.634 -15.165 1.00 85.88 85 TYR A C 1
ATOM 686 O O . TYR A 1 85 ? 15.642 -9.139 -14.498 1.00 85.88 85 TYR A O 1
ATOM 694 N N . GLU A 1 86 ? 14.326 -9.151 -16.332 1.00 84.94 86 GLU A N 1
ATOM 695 C CA . GLU A 1 86 ? 15.245 -9.962 -17.134 1.00 84.94 86 GLU A CA 1
ATOM 696 C C . GLU A 1 86 ? 16.439 -9.106 -17.558 1.00 84.94 86 GLU A C 1
ATOM 698 O O . GLU A 1 86 ? 16.316 -7.909 -17.826 1.00 84.94 86 GLU A O 1
ATOM 703 N N . LYS A 1 87 ? 17.621 -9.722 -17.605 1.00 78.81 87 LYS A N 1
ATOM 704 C CA . LYS A 1 87 ? 18.830 -9.025 -18.035 1.00 78.81 87 LYS A CA 1
ATOM 705 C C . LYS A 1 87 ? 18.679 -8.634 -19.506 1.00 78.81 87 LYS A C 1
ATOM 707 O O . LYS A 1 87 ? 18.558 -9.508 -20.362 1.00 78.81 87 LYS A O 1
ATOM 712 N N . ALA A 1 88 ? 18.729 -7.334 -19.791 1.00 74.44 88 ALA A N 1
ATOM 713 C CA . ALA A 1 88 ? 18.796 -6.841 -21.159 1.00 74.44 88 ALA A CA 1
ATOM 714 C C . ALA A 1 88 ? 20.072 -7.365 -21.833 1.00 74.44 88 ALA A C 1
ATOM 716 O O . ALA A 1 88 ? 21.169 -7.271 -21.276 1.00 74.44 88 ALA A O 1
ATOM 717 N N . THR A 1 89 ? 19.927 -7.936 -23.024 1.00 74.88 89 THR A N 1
ATOM 718 C CA . THR A 1 89 ? 21.055 -8.428 -23.826 1.00 74.88 89 THR A CA 1
ATOM 719 C C . THR A 1 89 ? 21.640 -7.346 -24.731 1.00 74.88 89 THR A C 1
ATOM 721 O O . THR A 1 89 ? 22.790 -7.467 -25.142 1.00 74.88 89 THR A O 1
ATOM 724 N N . VAL A 1 90 ? 20.882 -6.277 -25.005 1.00 74.31 90 VAL A N 1
ATOM 725 C CA . VAL A 1 90 ? 21.300 -5.118 -25.808 1.00 74.31 90 VAL A CA 1
ATOM 726 C C . VAL A 1 90 ? 20.821 -3.805 -25.167 1.00 74.31 90 VAL A C 1
ATOM 728 O O . VAL A 1 90 ? 19.773 -3.803 -24.512 1.00 74.31 90 VAL A O 1
ATOM 731 N N . PRO A 1 91 ? 21.548 -2.681 -25.332 1.00 66.12 91 PRO A N 1
ATOM 732 C CA . PRO A 1 91 ? 21.066 -1.362 -24.921 1.00 66.12 91 PRO A CA 1
ATOM 733 C C . PRO A 1 91 ? 19.741 -1.015 -25.612 1.00 66.12 91 PRO A C 1
ATOM 735 O O . PRO A 1 91 ? 19.596 -1.238 -26.811 1.00 66.12 91 PRO A O 1
ATOM 738 N N . GLY A 1 92 ? 18.771 -0.486 -24.862 1.00 66.00 92 GLY A N 1
ATOM 739 C CA . GLY A 1 92 ? 17.445 -0.147 -25.398 1.00 66.00 92 GLY A CA 1
ATOM 740 C C . GLY A 1 92 ? 16.528 -1.346 -25.669 1.00 66.00 92 GLY A C 1
ATOM 741 O O . GLY A 1 92 ? 15.487 -1.176 -26.299 1.00 66.00 92 GLY A O 1
ATOM 742 N N . ALA A 1 93 ? 16.890 -2.552 -25.210 1.00 72.88 93 ALA A N 1
ATOM 743 C CA . ALA A 1 93 ? 15.999 -3.705 -25.276 1.00 72.88 93 ALA A CA 1
ATOM 744 C C . ALA A 1 93 ? 14.672 -3.435 -24.553 1.00 72.88 93 ALA A C 1
ATOM 746 O O . ALA A 1 93 ? 14.626 -2.758 -23.523 1.00 72.88 93 ALA A O 1
ATOM 747 N N . GLU A 1 94 ? 13.605 -4.035 -25.077 1.00 81.81 94 GLU A N 1
ATOM 748 C CA . GLU A 1 94 ? 12.297 -4.055 -24.435 1.00 81.81 94 GLU A CA 1
ATOM 749 C C . GLU A 1 94 ? 12.401 -4.551 -22.986 1.00 81.81 94 GLU A C 1
ATOM 751 O O . GLU A 1 94 ? 13.090 -5.532 -22.682 1.00 81.81 94 GLU A O 1
ATOM 756 N N . ILE A 1 95 ? 11.680 -3.883 -22.088 1.00 84.06 95 ILE A N 1
ATOM 757 C CA . ILE A 1 95 ? 11.607 -4.274 -20.685 1.00 84.06 95 ILE A CA 1
ATOM 758 C C . ILE A 1 95 ? 10.842 -5.591 -20.568 1.00 84.06 95 ILE A C 1
ATOM 760 O O . ILE A 1 95 ? 9.655 -5.661 -20.881 1.00 84.06 95 ILE A O 1
ATOM 764 N N . ARG A 1 96 ? 11.509 -6.625 -20.048 1.00 88.25 96 ARG A N 1
ATOM 765 C CA . ARG A 1 96 ? 10.918 -7.952 -19.842 1.00 88.25 96 ARG A CA 1
ATOM 766 C C . ARG A 1 96 ? 10.890 -8.331 -18.369 1.00 88.25 96 ARG A C 1
ATOM 768 O O . ARG A 1 96 ? 11.885 -8.192 -17.652 1.00 88.25 96 ARG A O 1
ATOM 775 N N . PHE A 1 97 ? 9.734 -8.813 -17.918 1.00 90.12 97 PHE A N 1
ATOM 776 C CA . PHE A 1 97 ? 9.589 -9.408 -16.590 1.00 90.12 97 PHE A CA 1
ATOM 777 C C . PHE A 1 97 ? 10.219 -10.798 -16.565 1.00 90.12 97 PHE A C 1
ATOM 779 O O . PHE A 1 97 ? 10.169 -11.524 -17.557 1.00 90.12 97 PHE A O 1
ATOM 786 N N . ARG A 1 98 ? 10.799 -11.172 -15.421 1.00 87.94 98 ARG A N 1
ATOM 787 C CA . ARG A 1 98 ? 11.409 -12.491 -15.229 1.00 87.94 98 ARG A CA 1
ATOM 788 C C . ARG A 1 98 ? 10.386 -13.606 -15.427 1.00 87.94 98 ARG A C 1
ATOM 790 O O . ARG A 1 98 ? 9.306 -13.580 -14.840 1.00 87.94 98 ARG A O 1
ATOM 797 N N . ARG A 1 99 ? 10.759 -14.620 -16.209 1.00 87.12 99 ARG A N 1
ATOM 798 C CA . ARG A 1 99 ? 9.984 -15.863 -16.343 1.00 87.12 99 ARG A CA 1
ATOM 799 C C . ARG A 1 99 ? 9.782 -16.550 -14.991 1.00 87.12 99 ARG A C 1
ATOM 801 O O . ARG A 1 99 ? 10.669 -16.537 -14.142 1.00 87.12 99 ARG A O 1
ATOM 808 N N . GLY A 1 100 ? 8.629 -17.199 -14.833 1.00 86.88 100 GLY A N 1
ATOM 809 C CA . GLY A 1 100 ? 8.275 -17.950 -13.622 1.00 86.88 100 GLY A CA 1
ATOM 810 C C . GLY A 1 100 ? 7.723 -17.099 -12.475 1.00 86.88 100 GLY A C 1
ATOM 811 O O . GLY A 1 100 ? 7.405 -17.651 -11.426 1.00 86.88 100 GLY A O 1
ATOM 812 N N . LEU A 1 101 ? 7.576 -15.786 -12.672 1.00 89.31 101 LEU A N 1
ATOM 813 C CA . LEU A 1 101 ? 6.953 -14.868 -11.720 1.00 89.31 101 LEU A CA 1
ATOM 814 C C . LEU A 1 101 ? 5.701 -14.224 -12.331 1.00 89.31 101 LEU A C 1
ATOM 816 O O . LEU A 1 101 ? 5.642 -14.051 -13.554 1.00 89.31 101 LEU A O 1
ATOM 820 N N . PRO A 1 102 ? 4.703 -13.844 -11.511 1.00 91.56 102 PRO A N 1
ATOM 821 C CA . PRO A 1 102 ? 3.588 -13.038 -11.981 1.00 91.56 102 PRO A CA 1
ATOM 822 C C . PRO A 1 102 ? 4.089 -11.745 -12.637 1.00 91.56 102 PRO A C 1
ATOM 824 O O . PRO A 1 102 ? 5.068 -11.155 -12.166 1.00 91.56 102 PRO A O 1
ATOM 827 N N . PRO A 1 103 ? 3.427 -11.259 -13.702 1.00 91.88 103 PRO A N 1
ATOM 828 C CA . PRO A 1 103 ? 3.826 -10.021 -14.357 1.00 91.88 103 PRO A CA 1
ATOM 829 C C . PRO A 1 103 ? 3.974 -8.866 -13.358 1.00 91.88 103 PRO A C 1
ATOM 831 O O . PRO A 1 103 ? 3.081 -8.609 -12.550 1.00 91.88 103 PRO A O 1
ATOM 834 N N . GLY A 1 104 ? 5.104 -8.161 -13.421 1.00 91.94 104 GLY A N 1
ATOM 835 C CA . GLY A 1 104 ? 5.42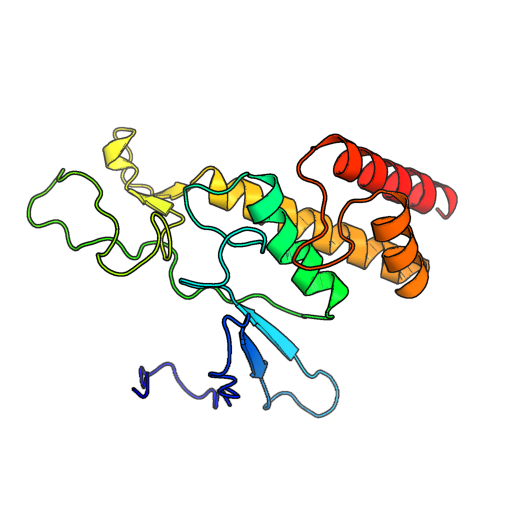6 -7.029 -12.549 1.00 91.94 104 GLY A CA 1
ATOM 836 C C . GLY A 1 104 ? 5.895 -7.369 -11.131 1.00 91.94 104 GLY A C 1
ATOM 837 O O . GLY A 1 104 ? 6.276 -6.435 -10.421 1.00 91.94 104 GLY A O 1
ATOM 838 N N . ASP A 1 105 ? 5.904 -8.639 -10.713 1.00 92.88 105 ASP A N 1
ATOM 839 C CA . ASP A 1 105 ? 6.489 -9.022 -9.425 1.00 92.88 105 ASP A CA 1
ATOM 840 C C . ASP A 1 105 ? 8.012 -8.789 -9.430 1.00 92.88 105 ASP A C 1
ATOM 842 O O . ASP A 1 105 ? 8.710 -9.102 -10.396 1.00 92.88 105 ASP A O 1
ATOM 846 N N . GLY A 1 106 ? 8.527 -8.173 -8.367 1.00 91.19 106 GLY A N 1
ATOM 847 C CA . GLY A 1 106 ? 9.916 -7.736 -8.252 1.00 91.19 106 GLY A CA 1
ATOM 848 C C . GLY A 1 106 ? 10.241 -6.436 -8.996 1.00 91.19 106 GLY A C 1
ATOM 849 O O . GLY A 1 106 ? 11.410 -6.057 -9.079 1.00 91.19 106 GLY A O 1
ATOM 850 N N . VAL A 1 107 ? 9.249 -5.749 -9.573 1.00 93.19 107 VAL A N 1
ATOM 851 C CA . VAL A 1 107 ? 9.455 -4.560 -10.413 1.00 93.19 107 VAL A CA 1
ATOM 852 C C . VAL A 1 107 ? 8.520 -3.430 -9.991 1.00 93.19 107 VAL A C 1
ATOM 854 O O . VAL A 1 107 ? 7.311 -3.554 -10.137 1.00 93.19 107 VAL A O 1
ATOM 857 N N . LEU A 1 108 ? 9.066 -2.297 -9.544 1.00 94.38 108 LEU A N 1
ATOM 858 C CA . LEU A 1 108 ? 8.329 -1.087 -9.146 1.00 94.38 108 LEU A CA 1
ATOM 859 C C . LEU A 1 108 ? 8.894 0.209 -9.753 1.00 94.38 108 LEU A C 1
ATOM 861 O O . LEU A 1 108 ? 8.154 1.191 -9.837 1.00 94.38 108 LEU A O 1
ATOM 865 N N . TYR A 1 109 ? 10.153 0.212 -10.200 1.00 92.81 109 TYR A N 1
ATOM 866 C CA . TYR A 1 109 ? 10.804 1.339 -10.877 1.00 92.81 109 TYR A CA 1
ATOM 867 C C . TYR A 1 109 ? 11.284 0.930 -12.251 1.00 92.81 109 TYR A C 1
ATOM 869 O O . TYR A 1 109 ? 11.957 -0.093 -12.366 1.00 92.81 109 TYR A O 1
ATOM 877 N N . TYR A 1 110 ? 11.033 1.758 -13.257 1.00 91.06 110 TYR A N 1
ATOM 878 C CA . TYR A 1 110 ? 11.455 1.521 -14.631 1.00 91.06 110 TYR A CA 1
ATOM 879 C C . TYR A 1 110 ? 12.633 2.416 -15.042 1.00 91.06 110 TYR A C 1
ATOM 881 O O . TYR A 1 110 ? 12.766 3.521 -14.516 1.00 91.06 110 TYR A O 1
ATOM 889 N N . PRO A 1 111 ? 13.504 1.974 -15.969 1.00 88.88 111 PRO A N 1
ATOM 890 C CA . PRO A 1 111 ? 14.542 2.833 -16.534 1.00 88.88 111 PRO A CA 1
ATOM 891 C C . PRO A 1 111 ? 13.915 4.043 -17.238 1.00 88.88 111 PRO A C 1
ATOM 893 O O . PRO A 1 111 ? 13.079 3.875 -18.127 1.00 88.88 111 PRO A O 1
ATOM 896 N N . GLY A 1 112 ? 14.310 5.262 -16.861 1.00 88.81 112 GLY A N 1
ATOM 897 C CA . GLY A 1 112 ? 13.737 6.484 -17.438 1.00 88.81 112 GLY A CA 1
ATOM 898 C C . GLY A 1 112 ? 14.051 6.694 -18.912 1.00 88.81 112 GLY A C 1
ATOM 899 O O . GLY A 1 112 ? 13.251 7.324 -19.602 1.00 88.81 112 GLY A O 1
ATOM 900 N N . GLU A 1 113 ? 15.141 6.094 -19.399 1.00 87.31 113 GLU A N 1
ATOM 901 C CA . GLU A 1 113 ? 15.584 6.154 -20.799 1.00 87.31 113 GLU A CA 1
ATOM 902 C C . GLU A 1 113 ? 14.555 5.534 -21.761 1.00 87.31 113 GLU A C 1
ATOM 904 O O . GLU A 1 113 ? 14.567 5.817 -22.954 1.00 87.31 113 GLU A O 1
ATOM 909 N N . VAL A 1 114 ? 13.636 4.706 -21.245 1.00 82.94 114 VAL A N 1
ATOM 910 C CA . VAL A 1 114 ? 12.539 4.104 -22.021 1.00 82.94 114 VAL A CA 1
ATOM 911 C C . VAL A 1 114 ? 11.365 5.073 -22.216 1.00 82.94 114 VAL A C 1
ATOM 913 O O . VAL A 1 114 ? 10.597 4.923 -23.161 1.00 82.94 114 VAL A O 1
ATOM 916 N N . PHE A 1 115 ? 11.225 6.086 -21.356 1.00 85.00 115 PHE A N 1
ATOM 917 C CA . PHE A 1 115 ? 10.097 7.030 -21.381 1.00 85.00 115 PHE A CA 1
ATOM 918 C C . PHE A 1 115 ? 10.512 8.469 -21.703 1.00 85.00 115 PHE A C 1
ATOM 920 O O . PHE A 1 115 ? 9.662 9.307 -21.993 1.00 85.00 115 PHE A O 1
ATOM 927 N N . SER A 1 116 ? 11.803 8.786 -21.606 1.00 85.38 116 SER A N 1
ATOM 928 C CA . SER A 1 116 ? 12.347 10.136 -21.757 1.00 85.38 116 SER A CA 1
ATOM 929 C C . SER A 1 116 ? 13.854 10.091 -22.030 1.00 85.38 116 SER A C 1
ATOM 931 O O . SER A 1 116 ? 14.479 9.046 -21.902 1.00 85.38 116 SER A O 1
ATOM 933 N N . SER A 1 117 ? 14.480 11.238 -22.300 1.00 86.69 117 SER A N 1
ATOM 934 C CA . SER A 1 117 ? 15.949 11.349 -22.385 1.00 86.69 117 SER A CA 1
ATOM 935 C C . SER A 1 117 ? 16.664 11.285 -21.022 1.00 86.69 117 SER A C 1
ATOM 937 O O . SER A 1 117 ? 17.880 11.466 -20.951 1.00 86.69 117 SER A O 1
ATOM 939 N N . SER A 1 118 ? 15.928 11.094 -19.922 1.00 88.81 118 SER A N 1
ATOM 940 C CA . SER A 1 118 ? 16.480 11.062 -18.567 1.00 88.81 118 SER A CA 1
ATOM 941 C C . SER A 1 118 ? 17.015 9.680 -18.207 1.00 88.81 118 SER A C 1
ATOM 943 O O . SER A 1 118 ? 16.339 8.674 -18.394 1.00 88.81 118 SER A O 1
ATOM 945 N N . LYS A 1 119 ? 18.191 9.638 -17.575 1.00 88.44 119 LYS A N 1
ATOM 946 C CA . LYS A 1 119 ? 18.760 8.409 -16.992 1.00 88.44 119 LYS A CA 1
ATOM 947 C C . LYS A 1 119 ? 18.199 8.058 -15.613 1.00 88.44 119 LYS A C 1
ATOM 949 O O . LYS A 1 119 ? 18.589 7.052 -15.027 1.00 88.44 119 LYS A O 1
ATOM 954 N N . GLN A 1 120 ? 17.330 8.902 -15.062 1.00 91.69 120 GLN A N 1
ATOM 955 C CA . GLN A 1 120 ? 16.766 8.693 -13.731 1.00 91.69 120 GLN A CA 1
ATOM 956 C C . GLN A 1 120 ? 15.697 7.593 -13.754 1.00 91.69 120 GLN A C 1
ATOM 958 O O . GLN A 1 120 ? 14.950 7.500 -14.729 1.00 91.69 120 GLN A O 1
ATOM 963 N N . PRO A 1 121 ? 15.589 6.757 -12.707 1.00 90.81 121 PRO A N 1
ATOM 964 C CA . PRO A 1 121 ? 14.512 5.781 -12.616 1.00 90.81 121 PRO A CA 1
ATOM 965 C C . PRO A 1 121 ? 13.155 6.486 -12.516 1.00 90.81 121 PRO A C 1
ATOM 967 O O . PRO A 1 121 ? 13.012 7.506 -11.846 1.00 90.81 121 PRO A O 1
ATOM 970 N N . VAL A 1 122 ? 12.146 5.909 -13.162 1.00 93.12 122 VAL A N 1
ATOM 971 C CA . VAL A 1 122 ? 10.767 6.401 -13.155 1.00 93.12 122 VAL A CA 1
ATOM 972 C C . VAL A 1 122 ? 9.916 5.483 -12.284 1.00 93.12 122 VAL A C 1
ATOM 974 O O . VAL A 1 122 ? 9.949 4.257 -12.426 1.00 93.12 122 VAL A O 1
ATOM 977 N N . ALA A 1 123 ? 9.159 6.078 -11.364 1.00 94.12 123 ALA A N 1
ATOM 978 C CA . ALA A 1 123 ? 8.228 5.359 -10.506 1.00 94.12 123 ALA A CA 1
ATOM 979 C C . ALA A 1 123 ? 7.081 4.750 -11.323 1.00 94.12 123 ALA A C 1
ATOM 981 O O . ALA A 1 123 ? 6.550 5.361 -12.251 1.00 94.12 123 ALA A O 1
ATOM 982 N N . SER A 1 124 ? 6.673 3.536 -10.964 1.00 94.88 124 SER A N 1
ATOM 983 C CA . SER A 1 124 ? 5.460 2.941 -11.516 1.00 94.88 124 SER A CA 1
ATOM 984 C C . SER A 1 124 ? 4.205 3.528 -10.875 1.00 94.88 124 SER A C 1
ATOM 986 O O . SER A 1 124 ? 4.203 3.895 -9.701 1.00 94.88 124 SER A O 1
ATOM 988 N N . LEU A 1 125 ? 3.083 3.484 -11.598 1.00 95.12 125 LEU A N 1
ATOM 989 C CA . LEU A 1 125 ? 1.773 3.772 -11.007 1.00 95.12 125 LEU A CA 1
ATOM 990 C C . LEU A 1 125 ? 1.493 2.883 -9.781 1.00 95.12 125 LEU A C 1
ATOM 992 O O . LEU A 1 125 ? 0.864 3.325 -8.824 1.00 95.12 125 LEU A O 1
ATOM 996 N N . ARG A 1 126 ? 1.991 1.640 -9.787 1.00 95.75 126 ARG A N 1
ATOM 997 C CA . ARG A 1 126 ? 1.863 0.703 -8.663 1.00 95.75 126 ARG A CA 1
ATOM 998 C C . ARG A 1 126 ? 2.582 1.221 -7.427 1.00 95.75 126 ARG A C 1
ATOM 1000 O O . ARG A 1 126 ? 1.992 1.214 -6.356 1.00 95.75 126 ARG A O 1
ATOM 1007 N N . LEU A 1 127 ? 3.796 1.747 -7.579 1.00 96.06 127 LEU A N 1
ATOM 1008 C CA . LEU A 1 127 ? 4.533 2.366 -6.480 1.00 96.06 127 LEU A CA 1
ATOM 1009 C C . LEU A 1 127 ? 3.781 3.567 -5.888 1.00 96.06 127 LEU A C 1
ATOM 1011 O O . LEU A 1 127 ? 3.690 3.685 -4.671 1.00 96.06 127 LEU A O 1
ATOM 1015 N N . GLU A 1 128 ? 3.147 4.390 -6.723 1.00 97.19 128 GLU A N 1
ATOM 1016 C CA . GLU A 1 128 ? 2.297 5.492 -6.247 1.00 97.19 128 GLU A CA 1
ATOM 1017 C C . GLU A 1 128 ? 1.055 4.994 -5.489 1.00 97.19 128 GLU A C 1
ATOM 1019 O O . GLU A 1 128 ? 0.602 5.607 -4.517 1.00 97.19 128 GLU A O 1
ATOM 1024 N N . ARG A 1 129 ? 0.475 3.858 -5.898 1.00 97.06 129 ARG A N 1
ATOM 1025 C CA . ARG A 1 129 ? -0.604 3.205 -5.138 1.00 97.06 129 ARG A CA 1
ATOM 1026 C C . ARG A 1 129 ? -0.094 2.614 -3.826 1.00 97.06 129 ARG A C 1
ATOM 1028 O O . ARG A 1 129 ? -0.773 2.775 -2.819 1.00 97.06 129 ARG A O 1
ATOM 1035 N N . ILE A 1 130 ? 1.102 2.033 -3.795 1.00 96.19 130 ILE A N 1
ATOM 1036 C CA . ILE A 1 130 ? 1.750 1.560 -2.562 1.00 96.19 130 ILE A CA 1
ATOM 1037 C C . ILE A 1 130 ? 1.963 2.723 -1.591 1.00 96.19 130 ILE A C 1
ATOM 1039 O O . ILE A 1 130 ? 1.547 2.631 -0.437 1.00 96.19 130 ILE A O 1
ATOM 1043 N N . LEU A 1 131 ? 2.507 3.847 -2.068 1.00 96.56 131 LEU A N 1
ATOM 1044 C CA . LEU A 1 131 ? 2.647 5.075 -1.284 1.00 96.56 131 LEU A CA 1
ATOM 1045 C C . LEU A 1 131 ? 1.295 5.543 -0.732 1.00 96.56 131 LEU A C 1
ATOM 1047 O O . LEU A 1 131 ? 1.175 5.871 0.445 1.00 96.56 131 LEU A O 1
ATOM 1051 N N . SER A 1 132 ? 0.250 5.504 -1.558 1.00 97.69 132 SER A N 1
ATOM 1052 C CA . SER A 1 132 ? -1.105 5.850 -1.121 1.00 97.69 132 SER A CA 1
ATOM 1053 C C . SER A 1 132 ? -1.633 4.891 -0.040 1.00 97.69 132 SER A C 1
ATOM 1055 O O . SER A 1 132 ? -2.416 5.312 0.807 1.00 97.69 132 SER A O 1
ATOM 1057 N N . GLY A 1 133 ? -1.265 3.606 -0.075 1.00 97.25 133 GLY A N 1
ATOM 1058 C CA . GLY A 1 133 ? -1.598 2.625 0.966 1.00 97.25 133 GLY A CA 1
ATOM 1059 C C . GLY A 1 133 ? -0.804 2.842 2.260 1.00 97.25 133 GLY A C 1
ATOM 1060 O O . GLY A 1 133 ? -1.363 2.727 3.346 1.00 97.25 133 GLY A O 1
ATOM 1061 N N . LEU A 1 134 ? 0.469 3.236 2.156 1.00 96.81 134 LEU A N 1
ATOM 1062 C CA . LEU A 1 134 ? 1.299 3.646 3.297 1.00 96.81 134 LEU A CA 1
ATOM 1063 C C . LEU A 1 134 ? 0.725 4.885 4.000 1.00 96.81 134 LEU A C 1
ATOM 1065 O O . LEU A 1 134 ? 0.709 4.954 5.223 1.00 96.81 134 LEU A O 1
ATOM 1069 N N . GLN A 1 135 ? 0.190 5.844 3.244 1.00 97.38 135 GLN A N 1
ATOM 1070 C CA . GLN A 1 135 ? -0.507 6.996 3.824 1.00 97.38 135 GLN A CA 1
ATOM 1071 C C . GLN A 1 135 ? -1.762 6.580 4.602 1.00 97.38 135 GLN A C 1
ATOM 1073 O O . GLN A 1 135 ? -2.001 7.099 5.688 1.00 97.38 135 GLN A O 1
ATOM 1078 N N . ASP A 1 136 ? -2.547 5.624 4.088 1.00 97.56 136 ASP A N 1
ATOM 1079 C CA . ASP A 1 136 ? -3.707 5.098 4.824 1.00 97.56 136 ASP A CA 1
ATOM 1080 C C . ASP A 1 136 ? -3.280 4.407 6.124 1.00 97.56 136 ASP A C 1
ATOM 1082 O O . ASP A 1 136 ? -3.919 4.593 7.156 1.00 97.56 136 ASP A O 1
ATOM 1086 N N . PHE A 1 137 ? -2.181 3.648 6.088 1.00 97.06 137 PHE A N 1
ATOM 1087 C CA . PHE A 1 137 ? -1.590 3.021 7.270 1.00 97.06 137 PHE A CA 1
ATOM 1088 C C . PHE A 1 137 ? -1.240 4.062 8.348 1.00 97.06 137 PHE A C 1
ATOM 1090 O O . PHE A 1 137 ? -1.579 3.878 9.519 1.00 97.06 137 PHE A O 1
ATOM 1097 N N . GLU A 1 138 ? -0.624 5.184 7.965 1.00 96.50 138 GLU A N 1
ATOM 1098 C CA . GLU A 1 138 ? -0.313 6.269 8.904 1.00 96.50 138 GLU A CA 1
ATOM 1099 C C . GLU A 1 138 ? -1.567 6.996 9.410 1.00 96.50 138 GLU A C 1
ATOM 1101 O O . GLU A 1 138 ? -1.632 7.338 10.591 1.00 96.50 138 GLU A O 1
ATOM 1106 N N . TYR A 1 139 ? -2.604 7.168 8.583 1.00 97.06 139 TYR A N 1
ATOM 1107 C CA . TYR A 1 139 ? -3.882 7.714 9.052 1.00 97.06 139 TYR A CA 1
ATOM 1108 C C . TYR A 1 139 ? -4.555 6.814 10.087 1.00 97.06 139 TYR A C 1
ATOM 1110 O O . TYR A 1 139 ? -5.018 7.306 11.117 1.00 97.06 139 TYR A O 1
ATOM 1118 N N . LEU A 1 140 ? -4.565 5.500 9.861 1.00 97.25 140 LEU A N 1
ATOM 1119 C CA . LEU A 1 140 ? -5.119 4.541 10.814 1.00 97.25 140 LEU A CA 1
ATOM 1120 C C . LEU A 1 140 ? -4.304 4.503 12.113 1.00 97.25 140 LEU A C 1
ATOM 1122 O O . LEU A 1 140 ? -4.882 4.435 13.195 1.00 97.25 140 LEU A O 1
ATOM 1126 N N . LYS A 1 141 ? -2.969 4.614 12.039 1.00 95.88 141 LYS A N 1
ATOM 1127 C CA . LYS A 1 141 ? -2.115 4.777 13.230 1.00 95.88 141 LYS A CA 1
ATOM 1128 C C . LYS A 1 141 ? -2.430 6.055 13.996 1.00 95.88 141 LYS A C 1
ATOM 1130 O O . LYS A 1 141 ? -2.553 6.003 15.217 1.00 95.88 141 LYS A O 1
ATOM 1135 N N . LEU A 1 142 ? -2.573 7.183 13.301 1.00 95.94 142 LEU A N 1
ATOM 1136 C CA . LEU A 1 142 ? -2.934 8.453 13.925 1.00 95.94 142 LEU A CA 1
ATOM 1137 C C . LEU A 1 142 ? -4.292 8.346 14.627 1.00 95.94 142 LEU A C 1
ATOM 1139 O O . LEU A 1 142 ? -4.400 8.713 15.796 1.00 95.94 142 LEU A O 1
ATOM 1143 N N . TYR A 1 143 ? -5.304 7.803 13.950 1.00 97.50 143 TYR A N 1
ATOM 1144 C CA . TYR A 1 143 ? -6.632 7.613 14.528 1.00 97.50 143 TYR A CA 1
ATOM 1145 C C . TYR A 1 143 ? -6.589 6.682 15.751 1.00 97.50 143 TYR A C 1
ATOM 1147 O O . TYR A 1 143 ? -7.068 7.050 16.823 1.00 97.50 143 TYR A O 1
ATOM 1155 N N . ALA A 1 144 ? -5.917 5.532 15.641 1.00 97.00 144 ALA A N 1
ATOM 1156 C CA . ALA A 1 144 ? -5.777 4.587 16.746 1.00 97.00 144 ALA A CA 1
ATOM 1157 C C . ALA A 1 144 ? -4.993 5.154 17.937 1.00 97.00 144 ALA A C 1
ATOM 1159 O O . ALA A 1 144 ? -5.287 4.808 19.076 1.00 97.00 144 ALA A O 1
ATOM 1160 N N . SER A 1 145 ? -4.030 6.052 17.703 1.00 95.94 145 SER A N 1
ATOM 1161 C CA . SER A 1 145 ? -3.293 6.714 18.789 1.00 95.94 145 SER A CA 1
ATOM 1162 C C . SER A 1 145 ? -4.168 7.638 19.644 1.00 95.94 145 SER A C 1
ATOM 1164 O O . SER A 1 145 ? -3.816 7.915 20.787 1.00 95.94 145 SER A O 1
ATOM 1166 N N . ARG A 1 146 ? -5.298 8.109 19.099 1.00 96.00 146 ARG A N 1
ATOM 1167 C CA . ARG A 1 146 ? -6.239 9.006 19.784 1.00 96.00 146 ARG A CA 1
ATOM 1168 C C . ARG A 1 146 ? -7.432 8.276 20.381 1.00 96.00 146 ARG A C 1
ATOM 1170 O O . ARG A 1 146 ? -7.861 8.631 21.472 1.00 96.00 146 ARG A O 1
ATOM 1177 N N . TYR A 1 147 ? -7.966 7.296 19.657 1.00 96.75 147 TYR A N 1
ATOM 1178 C CA . TYR A 1 147 ? -9.239 6.660 20.002 1.00 96.75 147 TYR A CA 1
ATOM 1179 C C . TYR A 1 1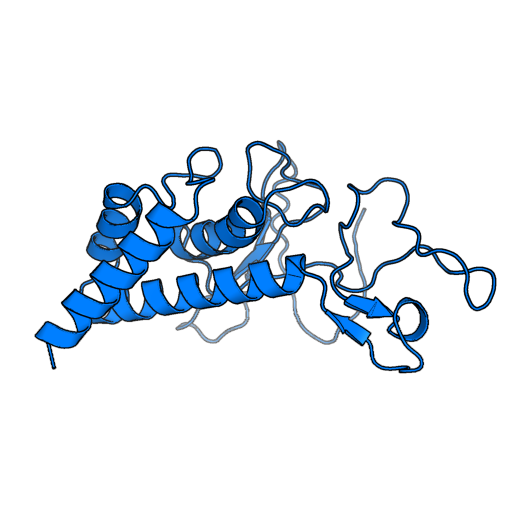47 ? -9.109 5.198 20.417 1.00 96.75 147 TYR A C 1
ATOM 1181 O O . TYR A 1 147 ? -10.024 4.701 21.049 1.00 96.75 147 TYR A O 1
ATOM 1189 N N . GLY A 1 148 ? -7.985 4.539 20.124 1.00 97.06 148 GLY A N 1
ATOM 1190 C CA . GLY A 1 148 ? -7.798 3.107 20.352 1.00 97.06 148 GLY A CA 1
ATOM 1191 C C . GLY A 1 148 ? -7.808 2.282 19.062 1.00 97.06 148 GLY A C 1
ATOM 1192 O O . GLY A 1 148 ? -8.279 2.711 18.004 1.00 97.06 148 GLY A O 1
ATOM 1193 N N . LYS A 1 149 ? -7.213 1.081 19.122 1.00 95.88 149 LYS A N 1
ATOM 1194 C CA . LYS A 1 149 ? -7.126 0.174 17.963 1.00 95.88 149 LYS A CA 1
ATOM 1195 C C . LYS A 1 149 ? -8.493 -0.410 17.586 1.00 95.88 149 LYS A C 1
ATOM 1197 O O . LYS A 1 149 ? -8.753 -0.573 16.397 1.00 95.88 149 LYS A O 1
ATOM 1202 N N . GLU A 1 150 ? -9.357 -0.679 18.561 1.00 97.81 150 GLU A N 1
ATOM 1203 C CA . GLU A 1 150 ? -10.693 -1.253 18.338 1.00 97.81 150 GLU A CA 1
ATOM 1204 C C . GLU A 1 150 ? -11.614 -0.287 17.578 1.00 97.81 150 GLU A C 1
ATOM 1206 O O . GLU A 1 150 ? -12.332 -0.673 16.654 1.00 97.81 150 GLU A O 1
ATOM 1211 N N . GLU A 1 151 ? -11.521 1.003 17.882 1.00 97.88 151 GLU A N 1
ATOM 1212 C CA . GLU A 1 151 ? -12.247 2.080 17.217 1.00 97.88 151 GLU A CA 1
ATOM 1213 C C . GLU A 1 151 ? -11.786 2.224 15.763 1.00 97.88 151 GLU A C 1
ATOM 1215 O O . GLU A 1 151 ? -12.599 2.355 14.847 1.00 97.88 151 GLU A O 1
ATOM 1220 N N . ALA A 1 152 ? -10.476 2.139 15.526 1.00 97.88 152 ALA A N 1
ATOM 1221 C CA . ALA A 1 152 ? -9.903 2.160 14.184 1.00 97.88 152 ALA A CA 1
ATOM 1222 C C . ALA A 1 152 ? -10.292 0.915 13.356 1.00 97.88 152 ALA A C 1
ATOM 1224 O O . ALA A 1 152 ? -10.543 1.025 12.153 1.00 97.88 152 ALA A O 1
ATOM 1225 N N . LEU A 1 153 ? -10.388 -0.263 13.986 1.00 97.56 153 LEU A N 1
ATOM 1226 C CA . LEU A 1 153 ? -10.913 -1.476 13.350 1.00 97.56 153 LEU A CA 1
ATOM 1227 C C . LEU A 1 153 ? -12.392 -1.308 12.987 1.00 97.56 153 LEU A C 1
ATOM 1229 O O . LEU A 1 153 ? -12.766 -1.542 11.840 1.00 97.56 153 LEU A O 1
ATOM 1233 N N . THR A 1 154 ? -13.203 -0.808 13.920 1.00 98.00 154 THR A N 1
ATOM 1234 C CA . THR A 1 154 ? -14.622 -0.504 13.686 1.00 98.00 154 THR A CA 1
ATOM 1235 C C . THR A 1 154 ? -14.795 0.479 12.529 1.00 98.00 154 THR A C 1
ATOM 1237 O O . THR A 1 154 ? -15.689 0.307 11.703 1.00 98.00 154 THR A O 1
ATOM 1240 N N . LEU A 1 155 ? -13.916 1.479 12.406 1.00 98.00 155 LEU A N 1
ATOM 1241 C CA . LEU A 1 155 ? -13.925 2.419 11.287 1.00 98.00 155 LEU A CA 1
ATOM 1242 C C . LEU A 1 155 ? -13.665 1.726 9.938 1.00 98.00 155 LEU A C 1
ATOM 1244 O O . LEU A 1 155 ? -14.380 1.999 8.971 1.00 98.00 155 LEU A O 1
ATOM 1248 N N . LEU A 1 156 ? -12.680 0.824 9.855 1.00 97.25 156 LEU A N 1
ATOM 1249 C CA . LEU A 1 156 ? -12.414 0.050 8.633 1.00 97.25 156 LEU A CA 1
ATOM 1250 C C . LEU A 1 156 ? -13.613 -0.809 8.221 1.00 97.25 156 LEU A C 1
ATOM 1252 O O . LEU A 1 156 ? -13.914 -0.904 7.030 1.00 97.25 156 LEU A O 1
ATOM 1256 N N . GLU A 1 157 ? -14.298 -1.414 9.193 1.00 96.62 157 GLU A N 1
ATOM 1257 C CA . GLU A 1 157 ? -15.477 -2.248 8.950 1.00 96.62 157 GLU A CA 1
ATOM 1258 C C . GLU A 1 157 ? -16.691 -1.405 8.545 1.00 96.62 157 GLU A C 1
ATOM 1260 O O . GLU A 1 157 ? -17.306 -1.684 7.516 1.00 96.62 157 GLU A O 1
ATOM 1265 N N . LYS A 1 158 ? -16.974 -0.317 9.276 1.00 97.38 158 LYS A N 1
ATOM 1266 C CA . LYS A 1 158 ? -18.054 0.645 8.991 1.00 97.38 158 LYS A CA 1
ATOM 1267 C C . LYS A 1 158 ? -17.951 1.218 7.579 1.00 97.38 158 LYS A C 1
ATOM 1269 O O . LYS A 1 158 ? -18.961 1.393 6.905 1.00 97.38 158 LYS A O 1
ATOM 1274 N N . THR A 1 159 ? -16.736 1.539 7.143 1.00 97.69 159 THR A N 1
ATOM 1275 C CA . THR A 1 159 ? -16.484 2.148 5.827 1.00 97.69 159 THR A CA 1
ATOM 1276 C C . THR A 1 159 ? -16.324 1.124 4.708 1.00 97.69 159 THR A C 1
ATOM 1278 O O . THR A 1 159 ? -16.284 1.501 3.540 1.00 97.69 159 THR A O 1
ATOM 1281 N N . GLY A 1 160 ? -16.236 -0.169 5.037 1.00 97.06 160 GLY A N 1
ATOM 1282 C CA . GLY A 1 160 ? -16.039 -1.242 4.064 1.00 97.06 160 GLY A CA 1
ATOM 1283 C C . GLY A 1 160 ? -14.657 -1.243 3.402 1.00 97.06 160 GLY A C 1
ATOM 1284 O O . GLY A 1 160 ? -14.475 -1.904 2.380 1.00 97.06 160 GLY A O 1
ATOM 1285 N N . VAL A 1 161 ? -13.674 -0.519 3.953 1.00 97.88 161 VAL A N 1
ATOM 1286 C CA . VAL A 1 161 ? -12.326 -0.430 3.368 1.00 97.88 161 VAL A CA 1
ATOM 1287 C C . VAL A 1 161 ? -11.637 -1.790 3.398 1.00 97.88 161 VAL A C 1
ATOM 1289 O O . VAL A 1 161 ? -11.165 -2.258 2.362 1.00 97.88 161 VAL A O 1
ATOM 1292 N N . TYR A 1 162 ? -11.596 -2.442 4.563 1.00 97.56 162 TYR A N 1
ATOM 1293 C CA . TYR A 1 162 ? -10.905 -3.722 4.722 1.00 97.56 162 TYR A CA 1
ATOM 1294 C C . TYR A 1 162 ? -11.504 -4.571 5.852 1.00 97.56 162 TYR A C 1
ATOM 1296 O O . TYR A 1 162 ? -11.355 -4.261 7.034 1.00 97.56 162 TYR A O 1
ATOM 1304 N N . LEU A 1 163 ? -12.131 -5.692 5.490 1.00 94.62 163 LEU A N 1
ATOM 1305 C CA . LEU A 1 163 ? -12.660 -6.696 6.422 1.00 94.62 163 LEU A 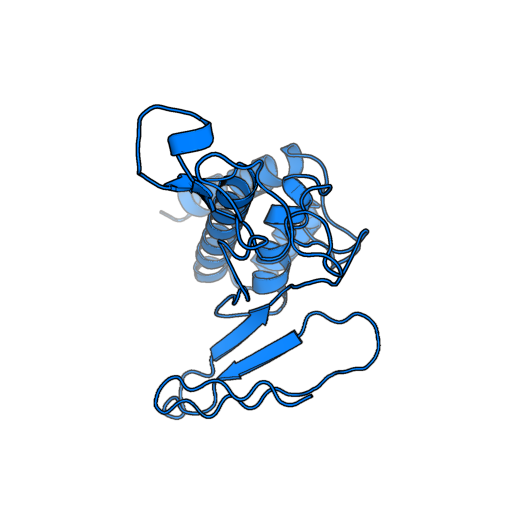CA 1
ATOM 1306 C C . LEU A 1 163 ? -11.696 -7.882 6.558 1.00 94.62 163 LEU A C 1
ATOM 1308 O O . LEU A 1 163 ? -11.530 -8.428 7.649 1.00 94.62 163 LEU A O 1
ATOM 1312 N N . GLY A 1 164 ? -11.033 -8.266 5.468 1.00 92.12 164 GLY A N 1
ATOM 1313 C CA . GLY A 1 164 ? -10.075 -9.365 5.434 1.00 92.12 164 GLY A CA 1
ATOM 1314 C C . GLY A 1 164 ? -9.434 -9.528 4.055 1.00 92.12 164 GLY A C 1
ATOM 1315 O O . GLY A 1 164 ? -9.770 -8.786 3.132 1.00 92.12 164 GLY A O 1
ATOM 1316 N N . PRO A 1 165 ? -8.540 -10.514 3.891 1.00 89.25 165 PRO A N 1
ATOM 1317 C CA . PRO A 1 165 ? -7.724 -10.645 2.687 1.00 89.25 165 PRO A CA 1
ATOM 1318 C C . PRO A 1 165 ? -8.532 -10.936 1.419 1.00 89.25 165 PRO A C 1
ATOM 1320 O O . PRO A 1 165 ? -8.040 -10.669 0.338 1.00 89.25 165 PRO A O 1
ATOM 1323 N N . GLU A 1 166 ? -9.772 -11.410 1.532 1.00 94.25 166 GLU A N 1
ATOM 1324 C CA . GLU A 1 166 ? -10.680 -11.643 0.394 1.00 94.25 166 GLU A CA 1
ATOM 1325 C C . GLU A 1 166 ? -11.863 -10.661 0.374 1.00 94.25 166 GLU A C 1
ATOM 1327 O O . GLU A 1 166 ? -12.737 -10.740 -0.483 1.00 94.25 166 GLU A O 1
ATOM 1332 N N . ARG A 1 167 ? -11.937 -9.752 1.357 1.00 95.94 167 ARG A N 1
ATOM 1333 C CA . ARG A 1 167 ? -13.072 -8.845 1.568 1.00 95.94 167 ARG A CA 1
ATOM 1334 C C . ARG A 1 167 ? -12.571 -7.438 1.872 1.00 95.94 167 ARG A C 1
ATOM 1336 O O . ARG A 1 167 ? -12.305 -7.096 3.025 1.00 95.94 167 ARG A O 1
ATOM 1343 N N . TYR A 1 168 ? -12.441 -6.627 0.834 1.00 96.69 168 TYR A N 1
ATOM 1344 C CA . TYR A 1 168 ? -12.000 -5.238 0.912 1.00 96.69 168 TYR A CA 1
ATOM 1345 C C . TYR A 1 168 ? -12.558 -4.448 -0.272 1.00 96.69 168 TYR A C 1
ATOM 1347 O O . TYR A 1 168 ? -13.013 -5.027 -1.259 1.00 96.69 168 TYR A O 1
ATOM 1355 N N . THR A 1 169 ? -12.549 -3.122 -0.171 1.00 97.00 169 THR A N 1
ATOM 1356 C CA . THR A 1 169 ? -13.109 -2.275 -1.226 1.00 97.00 169 THR A CA 1
ATOM 1357 C C . THR A 1 169 ? -12.286 -2.350 -2.515 1.00 97.00 169 THR A C 1
ATOM 1359 O O . THR A 1 169 ? -11.058 -2.224 -2.506 1.00 97.00 169 THR A O 1
ATOM 1362 N N . HIS A 1 170 ? -12.970 -2.478 -3.652 1.00 94.50 170 HIS A N 1
ATOM 1363 C CA . HIS A 1 170 ? -12.381 -2.215 -4.967 1.00 94.50 170 HIS A CA 1
ATOM 1364 C C .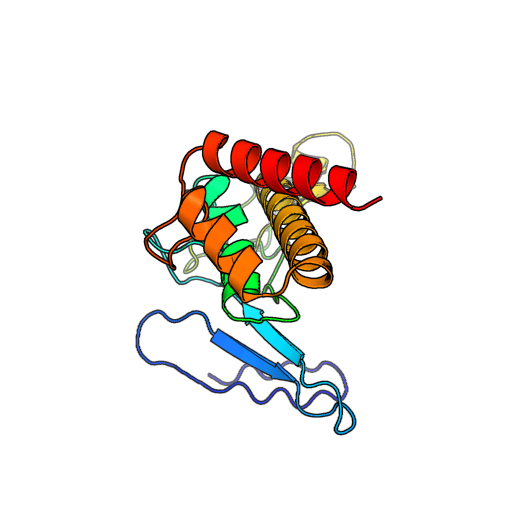 HIS A 1 170 ? -12.604 -0.776 -5.439 1.00 94.50 170 HIS A C 1
ATOM 1366 O O . HIS A 1 170 ? -11.933 -0.347 -6.379 1.00 94.50 170 HIS A O 1
ATOM 1372 N N . GLU A 1 171 ? -13.477 -0.040 -4.751 1.00 94.38 171 GLU A N 1
ATOM 1373 C CA . GLU A 1 171 ? -13.893 1.318 -5.078 1.00 94.38 171 GLU A CA 1
ATOM 1374 C C . GLU A 1 171 ? -13.174 2.354 -4.211 1.00 94.38 171 GLU A C 1
ATOM 1376 O O . GLU A 1 171 ? -12.893 2.134 -3.028 1.00 94.38 171 GLU A O 1
ATOM 1381 N N . HIS A 1 172 ? -12.900 3.517 -4.799 1.00 93.62 172 HIS A N 1
ATOM 1382 C CA . HIS A 1 172 ? -12.190 4.601 -4.119 1.00 93.62 172 HIS A CA 1
ATOM 1383 C C . HIS A 1 172 ? -13.014 5.242 -2.992 1.00 93.62 172 HIS A C 1
ATOM 1385 O O . HIS A 1 172 ? -12.460 5.593 -1.955 1.00 93.62 172 HIS A O 1
ATOM 1391 N N . MET A 1 173 ? -14.338 5.317 -3.165 1.00 97.06 173 MET A N 1
ATOM 1392 C CA . MET A 1 173 ? -15.251 6.046 -2.276 1.00 97.06 173 MET A CA 1
ATOM 1393 C C . MET A 1 173 ? -15.149 5.621 -0.803 1.00 97.06 173 MET A C 1
ATOM 1395 O O . MET A 1 173 ? -15.133 6.468 0.083 1.00 97.06 173 MET A O 1
ATOM 1399 N N . ALA A 1 174 ? -15.020 4.322 -0.524 1.00 97.38 174 ALA A N 1
ATOM 1400 C CA . ALA A 1 174 ? -14.868 3.812 0.842 1.00 97.38 174 ALA A CA 1
ATOM 1401 C C . ALA A 1 174 ? -13.628 4.388 1.555 1.00 97.38 174 ALA A C 1
ATOM 1403 O O . ALA A 1 174 ? -13.660 4.673 2.752 1.00 97.38 174 ALA A O 1
ATOM 1404 N N . ILE A 1 175 ? -12.541 4.605 0.810 1.00 97.62 175 ILE A N 1
ATOM 1405 C CA . ILE A 1 175 ? -11.292 5.163 1.338 1.00 97.62 175 ILE A CA 1
ATOM 1406 C C . ILE A 1 175 ? -11.476 6.653 1.646 1.00 97.62 175 ILE A C 1
ATOM 1408 O O . ILE A 1 175 ? -11.027 7.113 2.694 1.00 97.62 175 ILE A O 1
ATOM 1412 N N . ASP A 1 176 ? -12.154 7.396 0.770 1.00 97.75 176 ASP A N 1
ATOM 1413 C CA . ASP A 1 176 ? -12.430 8.820 0.989 1.00 97.75 176 ASP A CA 1
ATOM 1414 C C . ASP A 1 176 ? -13.355 9.039 2.186 1.00 97.75 176 ASP A C 1
ATOM 1416 O O . ASP A 1 176 ? -13.090 9.915 3.009 1.00 97.75 176 ASP A O 1
ATOM 1420 N N . ILE A 1 177 ? -14.381 8.195 2.343 1.00 98.19 177 ILE A N 1
ATOM 1421 C CA . ILE A 1 177 ? -15.252 8.201 3.524 1.00 98.19 177 ILE A CA 1
ATOM 1422 C C . ILE A 1 177 ? -14.419 7.951 4.789 1.00 98.19 177 ILE A C 1
ATOM 1424 O O . ILE A 1 177 ? -14.512 8.725 5.738 1.00 98.19 177 ILE A O 1
ATOM 1428 N N . MET A 1 178 ? -13.556 6.928 4.796 1.00 98.06 178 MET A N 1
ATOM 1429 C CA . MET A 1 178 ? -12.665 6.646 5.930 1.00 98.06 178 MET A CA 1
ATOM 1430 C C . MET A 1 178 ? -11.759 7.834 6.263 1.00 98.06 178 MET A C 1
ATOM 1432 O O . MET A 1 178 ? -11.693 8.253 7.417 1.00 98.06 178 MET A O 1
ATOM 1436 N N . ARG A 1 179 ? -11.115 8.442 5.263 1.00 97.44 179 ARG A N 1
ATOM 1437 C CA . ARG A 1 179 ? -10.257 9.620 5.466 1.00 97.44 179 ARG A CA 1
ATOM 1438 C C . ARG A 1 179 ? -11.049 10.828 5.975 1.00 97.44 179 ARG A C 1
ATOM 1440 O O . ARG A 1 179 ? -10.560 11.543 6.850 1.00 97.44 179 ARG A O 1
ATOM 1447 N N . GLY A 1 180 ? -12.266 11.039 5.474 1.00 97.69 180 GLY A N 1
ATOM 1448 C CA . GLY A 1 180 ? -13.169 12.102 5.919 1.00 97.69 180 GLY A CA 1
ATOM 1449 C C . GLY A 1 180 ? -13.620 11.937 7.373 1.00 97.69 180 GLY A C 1
ATOM 1450 O O . GLY A 1 180 ? -13.634 12.911 8.128 1.00 97.69 180 GLY A O 1
ATOM 1451 N N . GLU A 1 181 ? -13.912 10.705 7.790 1.00 96.88 181 GLU A N 1
ATOM 1452 C CA . GLU A 1 181 ? -14.249 10.355 9.176 1.00 96.88 181 GLU A CA 1
ATOM 1453 C C . GLU A 1 181 ? -13.051 10.573 10.116 1.00 96.88 181 GLU A C 1
ATOM 1455 O O . GLU A 1 181 ? -13.200 11.195 11.172 1.00 96.88 181 GLU A O 1
ATOM 1460 N N . ILE A 1 182 ? -11.839 10.156 9.711 1.00 96.81 182 ILE A N 1
ATOM 1461 C CA . ILE A 1 182 ? -10.602 10.419 10.471 1.00 96.81 182 ILE A CA 1
ATOM 1462 C C . ILE A 1 182 ? -10.378 11.922 10.629 1.00 96.81 182 ILE A C 1
ATOM 1464 O O . ILE A 1 182 ? -10.098 12.386 11.736 1.00 96.81 182 ILE A O 1
ATOM 1468 N N . PHE A 1 183 ? -10.502 12.683 9.540 1.00 96.06 183 PHE A N 1
ATOM 1469 C CA . PHE A 1 183 ? -10.308 14.130 9.549 1.00 96.06 183 PHE A CA 1
ATOM 1470 C C . PHE A 1 183 ? -11.305 14.830 10.479 1.00 96.06 183 PHE A C 1
ATOM 1472 O O . PHE A 1 183 ? -10.902 15.614 11.340 1.00 96.06 183 PHE A O 1
ATOM 1479 N N . SER A 1 184 ? -12.594 14.513 10.342 1.00 95.25 184 SER A N 1
ATOM 1480 C CA . SER A 1 184 ? -13.669 15.128 11.128 1.00 95.25 184 SER A CA 1
ATOM 1481 C C . SER A 1 184 ? -13.535 14.810 12.618 1.00 95.25 184 SER A C 1
ATOM 1483 O O . SER A 1 184 ? -13.608 15.716 13.449 1.00 95.25 184 SER A O 1
ATOM 1485 N N . SER A 1 185 ? -13.241 13.550 12.951 1.00 93.44 185 SER A N 1
ATOM 1486 C CA . SER A 1 185 ? -13.021 13.116 1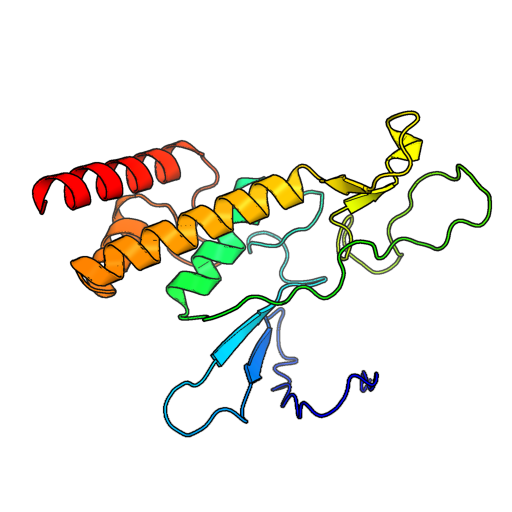4.335 1.00 93.44 185 SER A CA 1
ATOM 1487 C C . SER A 1 185 ? -11.814 13.830 14.947 1.00 93.44 185 SER A C 1
ATOM 1489 O O . SER A 1 185 ? -11.940 14.501 15.972 1.00 93.44 185 SER A O 1
ATOM 1491 N N . CYS A 1 186 ? -10.657 13.793 14.275 1.00 89.31 186 CYS A N 1
ATOM 1492 C CA . CYS A 1 186 ? -9.418 14.375 14.793 1.00 89.31 186 CYS A CA 1
ATOM 1493 C C . CYS A 1 186 ? -9.469 15.901 14.959 1.00 89.31 186 CYS A C 1
ATOM 1495 O O . CYS A 1 186 ? -8.743 16.429 15.803 1.00 89.31 186 CYS A O 1
ATOM 1497 N N . ARG A 1 187 ? -10.300 16.601 14.175 1.00 88.69 187 ARG A N 1
ATOM 1498 C CA . ARG A 1 187 ? -10.521 18.049 14.299 1.00 88.69 187 ARG A CA 1
ATOM 1499 C C . ARG A 1 187 ? -11.395 18.413 15.503 1.00 88.69 187 ARG A C 1
ATOM 1501 O O . ARG A 1 187 ? -11.243 19.491 16.055 1.00 88.69 187 ARG A O 1
ATOM 1508 N N . SER A 1 188 ? -12.321 17.543 15.900 1.00 73.38 188 SER A N 1
ATOM 1509 C CA . SER A 1 188 ? -13.228 17.813 17.026 1.00 73.38 188 SER A CA 1
ATOM 1510 C C . SER A 1 188 ? -12.574 17.671 18.409 1.00 73.38 188 SER A C 1
ATOM 1512 O O . SER A 1 188 ? -13.114 18.170 19.391 1.00 73.38 188 SER A O 1
ATOM 1514 N N . CYS A 1 189 ? -11.408 17.021 18.488 1.00 59.22 189 CYS A N 1
ATOM 1515 C CA . CYS A 1 189 ? -10.639 16.827 19.724 1.00 59.22 189 CYS A CA 1
ATOM 1516 C C . CYS A 1 189 ? -9.486 17.830 19.925 1.00 59.22 189 CYS A C 1
ATOM 1518 O O . CYS A 1 189 ? -8.723 17.664 20.876 1.00 59.22 189 CYS A O 1
ATOM 1520 N N . SER A 1 190 ? -9.310 18.804 19.025 1.00 52.88 190 SER A N 1
ATOM 1521 C CA . SER A 1 190 ? -8.255 19.834 19.091 1.00 52.88 190 SER A CA 1
ATOM 1522 C C . SER A 1 190 ? -8.785 21.186 19.530 1.00 52.88 190 SER A C 1
ATOM 1524 O O . SER A 1 190 ? -9.857 21.559 19.003 1.00 52.88 190 SER A O 1
#